Protein AF-A0A9W6EX95-F1 (afdb_monomer)

Mean predicted aligned error: 8.48 Å

Structure (mmCIF, N/CA/C/O backbone):
data_AF-A0A9W6EX95-F1
#
_entry.id   AF-A0A9W6EX95-F1
#
loop_
_atom_site.group_PDB
_atom_site.id
_atom_site.type_symbol
_atom_site.label_atom_id
_atom_site.label_alt_id
_atom_site.label_comp_id
_atom_site.label_asym_id
_atom_site.label_entity_id
_atom_site.label_seq_id
_atom_site.pdbx_PDB_ins_code
_atom_site.Cartn_x
_atom_site.Cartn_y
_atom_site.Cartn_z
_atom_site.occupancy
_atom_site.B_iso_or_equiv
_atom_site.auth_seq_id
_atom_site.auth_comp_id
_atom_site.auth_asym_id
_atom_site.auth_atom_id
_atom_site.pdbx_PDB_model_num
ATOM 1 N N . MET A 1 1 ? 50.445 -10.706 -30.042 1.00 39.44 1 MET A N 1
ATOM 2 C CA . MET A 1 1 ? 49.366 -11.622 -30.455 1.00 39.44 1 MET A CA 1
ATOM 3 C C . MET A 1 1 ? 48.201 -11.321 -29.527 1.00 39.44 1 MET A C 1
ATOM 5 O O . MET A 1 1 ? 48.220 -11.756 -28.386 1.00 39.44 1 MET A O 1
ATOM 9 N N . PHE A 1 2 ? 47.321 -10.410 -29.942 1.00 43.81 2 PHE A N 1
ATOM 10 C CA . PHE A 1 2 ? 46.141 -10.022 -29.169 1.00 43.81 2 PHE A CA 1
ATOM 11 C C . PHE A 1 2 ? 45.047 -11.033 -29.500 1.00 43.81 2 PHE A C 1
ATOM 13 O O . PHE A 1 2 ? 44.703 -11.187 -30.668 1.00 43.81 2 PHE A O 1
ATOM 20 N N . LEU A 1 3 ? 44.580 -11.777 -28.500 1.00 44.34 3 LEU A N 1
ATOM 21 C CA . LEU A 1 3 ? 43.369 -12.575 -28.635 1.00 44.34 3 LEU A CA 1
ATOM 22 C C . LEU A 1 3 ? 42.189 -11.614 -28.510 1.00 44.34 3 LEU A C 1
ATOM 24 O O . LEU A 1 3 ? 41.905 -11.119 -27.420 1.00 44.34 3 LEU A O 1
ATOM 28 N N . ASP A 1 4 ? 41.555 -11.343 -29.649 1.00 45.47 4 ASP A N 1
ATOM 29 C CA . ASP A 1 4 ? 40.190 -10.836 -29.724 1.00 45.47 4 ASP A CA 1
ATOM 30 C C . ASP A 1 4 ? 39.289 -11.758 -28.894 1.00 45.47 4 ASP A C 1
ATOM 32 O O . ASP A 1 4 ? 39.036 -12.909 -29.256 1.00 45.47 4 ASP A O 1
ATOM 36 N N . GLN A 1 5 ? 38.812 -11.263 -27.753 1.00 44.53 5 GLN A N 1
ATOM 37 C CA . GLN A 1 5 ? 37.665 -11.857 -27.080 1.00 44.53 5 GLN A CA 1
ATOM 38 C C . GLN A 1 5 ? 36.421 -11.458 -27.876 1.00 44.53 5 GLN A C 1
ATOM 40 O O . GLN A 1 5 ? 35.856 -10.381 -27.687 1.00 44.53 5 GLN A O 1
ATOM 45 N N . HIS A 1 6 ? 36.028 -12.320 -28.812 1.00 48.81 6 HIS A N 1
ATOM 46 C CA . HIS A 1 6 ? 34.752 -12.219 -29.510 1.00 48.81 6 HIS A CA 1
ATOM 47 C C . HIS A 1 6 ? 33.585 -12.257 -28.502 1.00 48.81 6 HIS A C 1
ATOM 49 O O . HIS A 1 6 ? 33.535 -13.159 -27.668 1.00 48.81 6 HIS A O 1
ATOM 55 N N . PRO A 1 7 ? 32.609 -11.335 -28.584 1.00 52.16 7 PRO A N 1
ATOM 56 C CA . PRO A 1 7 ? 31.461 -11.294 -27.678 1.00 52.16 7 PRO A CA 1
ATOM 57 C C . PRO A 1 7 ? 30.289 -12.201 -28.123 1.00 52.16 7 PRO A C 1
ATOM 59 O O . PRO A 1 7 ? 29.140 -11.839 -27.882 1.00 52.16 7 PRO A O 1
ATOM 62 N N . SER A 1 8 ? 30.523 -13.333 -28.808 1.00 56.38 8 SER A N 1
ATOM 63 C CA . SER A 1 8 ? 29.433 -14.067 -29.490 1.00 56.38 8 SER A CA 1
ATOM 64 C C . SER A 1 8 ? 28.839 -15.280 -28.777 1.00 56.38 8 SER A C 1
ATOM 66 O O . SER A 1 8 ? 27.789 -15.732 -29.218 1.00 56.38 8 SER A O 1
ATOM 68 N N . ASP A 1 9 ? 29.412 -15.787 -27.688 1.00 55.75 9 ASP A N 1
ATOM 69 C CA . ASP A 1 9 ? 28.921 -17.039 -27.088 1.00 55.75 9 ASP A CA 1
ATOM 70 C C . ASP A 1 9 ? 28.156 -16.768 -25.788 1.00 55.75 9 ASP A C 1
ATOM 72 O O . ASP A 1 9 ? 28.553 -17.192 -24.705 1.00 55.75 9 ASP A O 1
ATOM 76 N N . ARG A 1 10 ? 27.043 -16.028 -25.880 1.00 59.56 10 ARG A N 1
ATOM 77 C CA . ARG A 1 10 ? 25.993 -16.164 -24.860 1.00 59.56 10 ARG A CA 1
ATOM 78 C C . ARG A 1 10 ? 25.229 -17.434 -25.188 1.00 59.56 10 ARG A C 1
ATOM 80 O O . ARG A 1 10 ? 24.657 -17.544 -26.270 1.00 59.56 10 ARG A O 1
ATOM 87 N N . THR A 1 11 ? 25.262 -18.387 -24.270 1.00 73.56 11 THR A N 1
ATOM 88 C CA . THR A 1 11 ? 24.518 -19.639 -24.410 1.00 73.56 11 THR A CA 1
ATOM 89 C C . THR A 1 11 ? 23.009 -19.361 -24.399 1.00 73.56 11 THR A C 1
ATOM 91 O O . THR A 1 11 ? 22.568 -18.322 -23.903 1.00 73.56 11 THR A O 1
ATOM 94 N N . GLU A 1 12 ? 22.199 -20.260 -24.959 1.00 74.38 12 GLU A N 1
ATOM 95 C CA . GLU A 1 12 ? 20.729 -20.159 -24.906 1.00 74.38 12 GLU A CA 1
ATOM 96 C C . GLU A 1 12 ? 20.238 -19.998 -23.453 1.00 74.38 12 GLU A C 1
ATOM 98 O O . GLU A 1 12 ? 19.390 -19.153 -23.167 1.00 74.38 12 GLU A O 1
ATOM 103 N N . ASP A 1 13 ? 20.902 -20.681 -22.516 1.00 76.19 13 ASP A N 1
ATOM 104 C CA . ASP A 1 13 ? 20.677 -20.565 -21.073 1.00 76.19 13 ASP A CA 1
ATOM 105 C C . ASP A 1 13 ? 20.985 -19.159 -20.518 1.00 76.19 13 ASP A C 1
ATOM 107 O O . ASP A 1 13 ? 20.261 -18.655 -19.654 1.00 76.19 13 ASP A O 1
ATOM 111 N N . ASP A 1 14 ? 22.021 -18.476 -21.023 1.00 79.31 14 ASP A N 1
ATOM 112 C CA . ASP A 1 14 ? 22.322 -17.094 -20.627 1.00 79.31 14 ASP A CA 1
ATOM 113 C C . ASP A 1 14 ? 21.249 -16.114 -21.113 1.00 79.31 14 ASP A C 1
ATOM 115 O O . ASP A 1 14 ? 20.941 -15.146 -20.414 1.00 79.31 14 ASP A O 1
ATOM 119 N N . LEU A 1 15 ? 20.674 -16.346 -22.297 1.00 80.75 15 LEU A N 1
ATOM 120 C CA . LEU A 1 15 ? 19.595 -15.513 -22.833 1.00 80.75 15 LEU A CA 1
ATOM 121 C C . LEU A 1 15 ? 18.306 -15.693 -22.028 1.00 80.75 15 LEU A C 1
ATOM 123 O O . LEU A 1 15 ? 17.677 -14.695 -21.676 1.00 80.75 15 LEU A O 1
ATOM 127 N N . VAL A 1 16 ? 17.963 -16.933 -21.667 1.00 82.31 16 VAL A N 1
ATOM 128 C CA . VAL A 1 16 ? 16.810 -17.239 -20.805 1.00 82.31 16 VAL A CA 1
ATOM 129 C C . VAL A 1 16 ? 16.974 -16.605 -19.422 1.00 82.31 16 VAL A C 1
ATOM 131 O O . VAL A 1 16 ? 16.039 -15.986 -18.911 1.00 82.31 16 VAL A O 1
ATOM 134 N N . ARG A 1 17 ? 18.172 -16.686 -18.821 1.00 83.75 17 ARG A N 1
ATOM 135 C CA . ARG A 1 17 ? 18.445 -16.044 -17.524 1.00 83.75 17 ARG A CA 1
ATOM 136 C C . ARG A 1 17 ? 18.284 -14.526 -17.597 1.00 83.75 17 ARG A C 1
ATOM 138 O O . ARG A 1 17 ? 17.628 -13.945 -16.736 1.00 83.75 17 ARG A O 1
ATOM 145 N N . VAL A 1 18 ? 18.866 -13.888 -18.615 1.00 84.06 18 VAL A N 1
ATOM 146 C CA . VAL A 1 18 ? 18.789 -12.428 -18.790 1.00 84.06 18 VAL A CA 1
ATOM 147 C C . VAL A 1 18 ? 17.350 -11.975 -19.025 1.00 84.06 18 VAL A C 1
ATOM 149 O O . VAL A 1 18 ? 16.945 -10.955 -18.471 1.00 84.06 18 VAL A O 1
ATOM 152 N N . ASP A 1 19 ? 16.563 -12.720 -19.803 1.00 84.62 19 ASP A N 1
ATOM 153 C CA . ASP A 1 19 ? 15.151 -12.392 -19.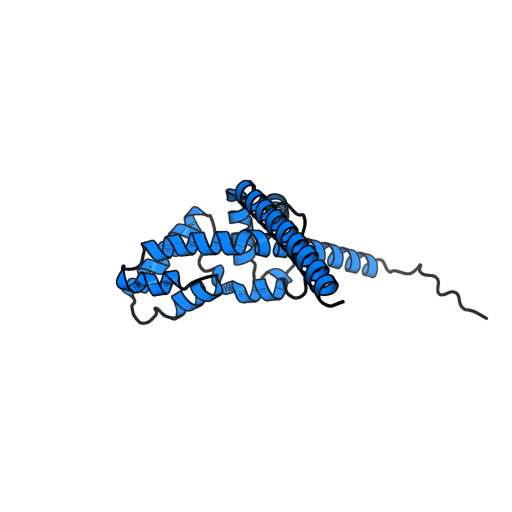998 1.00 84.62 19 ASP A CA 1
ATOM 154 C C . ASP A 1 19 ? 14.371 -12.493 -18.678 1.00 84.62 19 ASP A C 1
ATOM 156 O O . ASP A 1 19 ? 13.706 -11.530 -18.297 1.00 84.62 19 ASP A O 1
ATOM 160 N N . ARG A 1 20 ? 14.553 -13.570 -17.895 1.00 84.75 20 ARG A N 1
ATOM 161 C CA . ARG A 1 20 ? 13.933 -13.701 -16.560 1.00 84.75 20 ARG A CA 1
ATOM 162 C C . ARG A 1 20 ? 14.307 -12.541 -15.634 1.00 84.75 20 ARG A C 1
ATOM 164 O O . ARG A 1 20 ? 13.431 -11.972 -14.985 1.00 84.75 20 ARG A O 1
ATOM 171 N N . GLU A 1 21 ? 15.585 -12.165 -15.577 1.00 85.50 21 GLU A N 1
ATOM 172 C CA . GLU A 1 21 ? 16.055 -11.029 -14.771 1.00 85.50 21 GLU A CA 1
ATOM 173 C C . GLU A 1 21 ? 15.410 -9.705 -15.205 1.00 85.50 21 GLU A C 1
ATOM 175 O O . GLU A 1 21 ? 15.037 -8.885 -14.361 1.00 85.50 21 GLU A O 1
ATOM 180 N N . LEU A 1 22 ? 15.244 -9.488 -16.514 1.00 85.25 22 LEU A N 1
ATOM 181 C CA . LEU A 1 22 ? 14.568 -8.306 -17.046 1.00 85.25 22 LEU A CA 1
ATOM 182 C C . LEU A 1 22 ? 13.081 -8.287 -16.686 1.00 85.25 22 LEU A C 1
ATOM 184 O O . LEU A 1 22 ? 12.576 -7.230 -16.300 1.00 85.25 22 LEU A O 1
ATOM 188 N N . GLN A 1 23 ? 12.389 -9.424 -16.784 1.00 86.25 23 GLN A N 1
ATOM 189 C CA . GLN A 1 23 ? 10.980 -9.525 -16.398 1.00 86.25 23 GLN A CA 1
ATOM 190 C C . GLN A 1 23 ? 10.799 -9.288 -14.893 1.00 86.25 23 GLN A C 1
ATOM 192 O O . GLN A 1 23 ? 9.976 -8.459 -14.506 1.00 86.25 23 GLN A O 1
ATOM 197 N N . LEU A 1 24 ? 11.639 -9.899 -14.049 1.00 86.75 24 LEU A N 1
ATOM 198 C CA . LEU A 1 24 ? 11.621 -9.680 -12.597 1.00 86.75 24 LEU A CA 1
ATOM 199 C C . LEU A 1 24 ? 11.878 -8.211 -12.255 1.00 86.75 24 LEU A C 1
ATOM 201 O O . LEU A 1 24 ? 11.217 -7.626 -11.395 1.00 86.75 24 LEU A O 1
ATOM 205 N N . ARG A 1 25 ? 12.831 -7.574 -12.944 1.00 87.12 25 ARG A N 1
ATOM 206 C CA . ARG A 1 25 ? 13.121 -6.158 -12.726 1.00 87.12 25 ARG A CA 1
ATOM 207 C C . ARG A 1 25 ? 11.916 -5.278 -13.044 1.00 87.12 25 ARG A C 1
ATOM 209 O O . ARG A 1 25 ? 11.639 -4.391 -12.240 1.00 87.12 25 ARG A O 1
ATOM 216 N N . LYS A 1 26 ? 11.225 -5.534 -14.159 1.00 87.00 26 LYS A N 1
ATOM 217 C CA . LYS A 1 26 ? 10.000 -4.819 -14.546 1.00 87.00 26 LYS A CA 1
ATOM 218 C C . LYS A 1 26 ? 8.876 -5.038 -13.538 1.00 87.00 26 LYS A C 1
ATOM 220 O O . LYS A 1 26 ? 8.260 -4.067 -13.113 1.00 87.00 26 LYS A O 1
ATOM 225 N N . ALA A 1 27 ? 8.646 -6.279 -13.111 1.00 88.94 27 ALA A N 1
ATOM 226 C CA . ALA A 1 27 ? 7.633 -6.595 -12.106 1.00 88.94 27 ALA A CA 1
ATOM 227 C C . ALA A 1 27 ? 7.895 -5.834 -10.795 1.00 88.94 27 ALA A C 1
ATOM 229 O O . ALA A 1 27 ? 7.012 -5.164 -10.266 1.00 88.94 27 ALA A O 1
ATOM 230 N N . LEU A 1 28 ? 9.146 -5.825 -10.330 1.00 89.69 28 LEU A N 1
ATOM 231 C CA . LEU A 1 28 ? 9.551 -5.066 -9.147 1.00 89.69 28 LEU A CA 1
ATOM 232 C C . LEU A 1 28 ? 9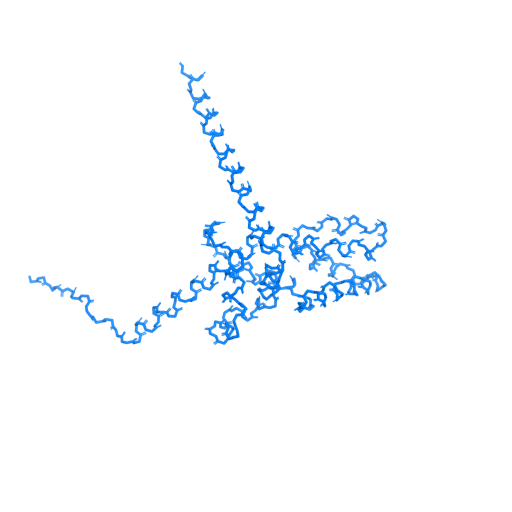.413 -3.544 -9.322 1.00 89.69 28 LEU A C 1
ATOM 234 O O . LEU A 1 28 ? 9.122 -2.845 -8.354 1.00 89.69 28 LEU A O 1
ATOM 238 N N . ASP A 1 29 ? 9.595 -3.014 -10.533 1.00 89.31 29 ASP A N 1
ATOM 239 C CA . ASP A 1 29 ? 9.314 -1.602 -10.813 1.00 89.31 29 ASP A CA 1
ATOM 240 C C . ASP A 1 29 ? 7.805 -1.311 -10.689 1.00 89.31 29 ASP A C 1
ATOM 242 O O . ASP A 1 29 ? 7.413 -0.304 -10.098 1.00 89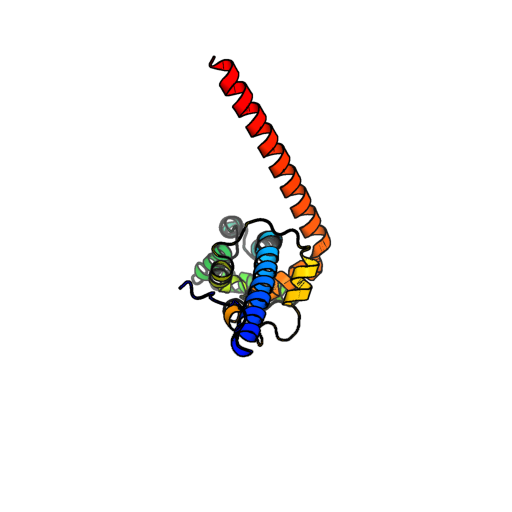.31 29 ASP A O 1
ATOM 246 N N . HIS A 1 30 ? 6.936 -2.214 -11.150 1.00 90.88 30 HIS A N 1
ATOM 247 C CA . HIS A 1 30 ? 5.495 -2.073 -10.932 1.00 90.88 30 HIS A CA 1
ATOM 248 C C . HIS A 1 30 ? 5.124 -2.127 -9.446 1.00 90.88 30 HIS A C 1
ATOM 250 O O . HIS A 1 30 ? 4.347 -1.277 -9.006 1.00 90.88 30 HIS A O 1
ATOM 256 N N . VAL A 1 31 ? 5.727 -3.038 -8.669 1.00 91.81 31 VAL A N 1
ATOM 257 C CA . VAL A 1 31 ? 5.521 -3.129 -7.210 1.00 91.81 31 VAL A CA 1
ATOM 258 C C . VAL A 1 31 ? 5.950 -1.829 -6.539 1.00 91.81 31 VAL A C 1
ATOM 260 O O . VAL A 1 31 ? 5.213 -1.276 -5.725 1.00 91.81 31 VAL A O 1
ATOM 263 N N . HIS A 1 32 ? 7.112 -1.294 -6.920 1.00 90.44 32 HIS A N 1
ATOM 264 C CA . HIS A 1 32 ? 7.611 -0.037 -6.375 1.00 90.44 32 HIS A CA 1
ATOM 265 C C . HIS A 1 32 ? 6.672 1.136 -6.677 1.00 90.44 32 HIS A C 1
ATOM 267 O O . HIS A 1 32 ? 6.386 1.923 -5.778 1.00 90.44 32 HIS A O 1
ATOM 273 N N . ASN A 1 33 ? 6.156 1.228 -7.908 1.00 90.75 33 ASN A N 1
ATOM 274 C CA . ASN A 1 33 ? 5.201 2.267 -8.295 1.00 90.75 33 ASN A CA 1
ATOM 275 C C . ASN A 1 33 ? 3.894 2.182 -7.490 1.00 90.75 33 ASN A C 1
ATOM 277 O O . ASN A 1 33 ? 3.388 3.204 -7.027 1.00 90.75 33 ASN A O 1
ATOM 281 N N . LEU A 1 34 ? 3.362 0.969 -7.288 1.00 92.25 34 LEU A N 1
ATOM 282 C CA . LEU A 1 34 ? 2.183 0.775 -6.443 1.00 92.25 34 LEU A CA 1
ATOM 283 C C . LEU A 1 34 ? 2.480 1.152 -4.992 1.00 92.25 34 LEU A C 1
ATOM 285 O O . LEU A 1 34 ? 1.737 1.924 -4.399 1.00 92.25 34 LEU A O 1
ATOM 289 N N . ARG A 1 35 ? 3.596 0.693 -4.422 1.00 92.12 35 ARG A N 1
ATOM 290 C CA . ARG A 1 35 ? 3.989 1.080 -3.064 1.00 92.12 35 ARG A CA 1
ATOM 291 C C . ARG A 1 35 ? 4.066 2.601 -2.920 1.00 92.12 35 ARG A C 1
ATOM 293 O O . ARG A 1 35 ? 3.487 3.132 -1.983 1.00 92.12 35 ARG A O 1
ATOM 300 N N . SER A 1 36 ? 4.749 3.297 -3.831 1.00 89.19 36 SER A N 1
ATOM 301 C CA . SER A 1 36 ? 4.977 4.742 -3.702 1.00 89.19 36 SER A CA 1
ATOM 302 C C . SER A 1 36 ? 3.710 5.578 -3.848 1.00 89.19 36 SER A C 1
ATOM 304 O O . SER A 1 36 ? 3.609 6.617 -3.214 1.00 89.19 36 SER A O 1
ATOM 306 N N . LYS A 1 37 ? 2.771 5.160 -4.704 1.00 90.44 37 LYS A N 1
ATOM 307 C CA . LYS A 1 37 ? 1.577 5.959 -5.022 1.00 90.44 37 LYS A CA 1
ATOM 308 C C . LYS A 1 37 ? 0.322 5.526 -4.269 1.00 90.44 37 LYS A C 1
ATOM 310 O O . LYS A 1 37 ? -0.645 6.274 -4.222 1.00 90.44 37 LYS A O 1
ATOM 315 N N . VAL A 1 38 ? 0.296 4.303 -3.742 1.00 94.06 38 VAL A N 1
ATOM 316 C CA . VAL A 1 38 ? -0.941 3.658 -3.277 1.00 94.06 38 VAL A CA 1
ATOM 317 C C . VAL A 1 38 ? -0.889 3.319 -1.790 1.00 94.06 38 VAL A C 1
ATOM 319 O O . VAL A 1 38 ? -1.930 3.358 -1.139 1.00 94.06 38 VAL A O 1
ATOM 322 N N . ALA A 1 39 ? 0.289 3.003 -1.235 1.00 93.31 39 ALA A N 1
ATOM 323 C CA . ALA A 1 39 ? 0.399 2.479 0.129 1.00 93.31 39 ALA A CA 1
ATOM 324 C C . ALA A 1 39 ? -0.180 3.427 1.185 1.00 93.31 39 ALA A C 1
ATOM 326 O O . ALA A 1 39 ? -0.973 2.982 2.014 1.00 93.31 39 ALA A O 1
ATOM 327 N N . ASP A 1 40 ? 0.160 4.714 1.118 1.00 92.31 40 ASP A N 1
ATOM 328 C CA . A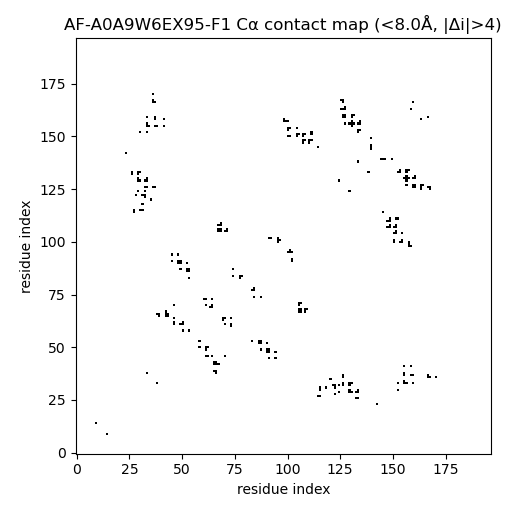SP A 1 40 ? -0.305 5.708 2.090 1.00 92.31 40 ASP A CA 1
ATOM 329 C C . ASP A 1 40 ? -1.821 5.900 1.980 1.00 92.31 40 ASP A C 1
ATOM 331 O O . ASP A 1 40 ? -2.541 5.732 2.959 1.00 92.31 40 ASP A O 1
ATOM 335 N N . ALA A 1 41 ? -2.343 6.088 0.764 1.00 93.75 41 ALA A N 1
ATOM 336 C CA . ALA A 1 41 ? -3.779 6.246 0.536 1.00 93.75 41 ALA A CA 1
ATOM 337 C C . ALA A 1 41 ? -4.610 5.012 0.945 1.00 93.75 41 ALA A C 1
ATOM 339 O O . ALA A 1 41 ? -5.760 5.154 1.367 1.00 93.75 41 ALA A O 1
ATOM 340 N N . LEU A 1 42 ? -4.062 3.802 0.793 1.00 96.12 42 LEU A N 1
ATOM 341 C CA . LEU A 1 42 ? -4.692 2.564 1.258 1.00 96.12 42 LEU A CA 1
ATOM 342 C C . LEU A 1 42 ? -4.626 2.453 2.789 1.00 96.12 42 LEU A C 1
ATOM 344 O O . LEU A 1 42 ? -5.615 2.085 3.426 1.00 96.12 42 LEU A O 1
ATOM 348 N N . SER A 1 43 ? -3.481 2.788 3.386 1.00 95.00 43 SER A N 1
ATOM 349 C CA . SER A 1 43 ? -3.306 2.810 4.839 1.00 95.00 43 SER A CA 1
ATOM 350 C C . SER A 1 43 ? -4.257 3.807 5.503 1.00 95.00 43 SER A C 1
ATOM 352 O O . SER A 1 43 ? -4.909 3.451 6.482 1.00 95.00 43 SER A O 1
ATOM 354 N N . ASP A 1 44 ? -4.401 5.008 4.945 1.00 93.69 44 ASP A N 1
ATOM 355 C CA . ASP A 1 44 ? -5.299 6.057 5.438 1.00 93.69 44 ASP A CA 1
ATOM 356 C C . ASP A 1 44 ? -6.774 5.646 5.343 1.00 93.69 44 ASP A C 1
ATOM 358 O O . ASP A 1 44 ? -7.569 5.902 6.251 1.00 93.69 44 ASP A O 1
ATOM 362 N N . ALA A 1 45 ? -7.159 4.958 4.265 1.00 94.69 45 ALA A N 1
ATOM 363 C CA . ALA A 1 45 ? -8.518 4.449 4.114 1.00 94.69 45 ALA A CA 1
ATOM 364 C C . ALA A 1 45 ? -8.844 3.367 5.157 1.00 94.69 45 ALA A C 1
ATOM 366 O O . ALA A 1 45 ? -9.894 3.428 5.803 1.00 94.69 45 ALA A O 1
ATOM 367 N N . LEU A 1 46 ? -7.929 2.413 5.369 1.00 94.81 46 LEU A N 1
ATOM 368 C CA . LEU A 1 46 ? -8.071 1.400 6.415 1.00 94.81 46 LEU A CA 1
ATOM 369 C C . LEU A 1 46 ? -8.097 2.049 7.805 1.00 94.81 46 LEU A C 1
ATOM 371 O O . LEU A 1 46 ? -8.958 1.732 8.623 1.00 94.81 46 LEU A O 1
ATOM 375 N N . HIS A 1 47 ? -7.196 2.996 8.061 1.00 92.81 47 HIS A N 1
ATOM 376 C CA . HIS A 1 47 ? -7.149 3.777 9.295 1.00 92.81 47 HIS A CA 1
ATOM 377 C C . HIS A 1 47 ? -8.485 4.457 9.602 1.00 92.81 47 HIS A C 1
ATOM 379 O O . HIS A 1 47 ? -9.007 4.300 10.707 1.00 92.81 47 HIS A O 1
ATOM 385 N N . SER A 1 48 ? -9.074 5.138 8.616 1.00 92.06 48 SER A N 1
ATOM 386 C CA . SER A 1 48 ? -10.359 5.823 8.770 1.00 92.06 48 SER A CA 1
ATOM 387 C C . SER A 1 48 ? -11.477 4.867 9.190 1.00 92.06 48 SER A C 1
ATOM 389 O O . SER A 1 48 ? -12.314 5.215 10.025 1.00 92.06 48 SER A O 1
ATOM 391 N N . GLU A 1 49 ? -11.489 3.643 8.657 1.00 93.88 49 GLU A N 1
ATOM 392 C CA . GLU A 1 49 ? -12.446 2.617 9.075 1.00 93.88 49 GLU A CA 1
ATOM 393 C C . GLU A 1 49 ? -12.177 2.105 10.496 1.00 93.88 49 GLU A C 1
ATOM 395 O O . GLU A 1 49 ? -13.112 1.972 11.289 1.00 93.88 49 GLU A O 1
ATOM 400 N N . LEU A 1 50 ? -10.913 1.884 10.866 1.00 92.81 50 LEU A N 1
ATOM 401 C CA . LEU A 1 50 ? -10.546 1.461 12.222 1.00 92.81 50 LEU A CA 1
ATOM 402 C C . LEU A 1 50 ? -10.902 2.527 13.270 1.00 92.81 50 LEU A C 1
ATOM 404 O O . LEU A 1 50 ? -11.423 2.196 14.338 1.00 92.81 50 LEU A O 1
ATOM 408 N N . ALA A 1 51 ? -10.697 3.807 12.956 1.00 91.19 51 ALA A N 1
ATOM 409 C CA . ALA A 1 51 ? -10.996 4.928 13.846 1.00 91.19 51 ALA A CA 1
ATOM 410 C C . ALA A 1 51 ? -12.500 5.053 14.159 1.00 91.19 51 ALA A C 1
ATOM 412 O O . ALA A 1 51 ? -12.878 5.509 15.239 1.00 91.19 51 ALA A O 1
ATOM 413 N N . LYS A 1 52 ? -13.374 4.608 13.243 1.00 91.25 52 LYS A N 1
ATOM 414 C CA . LYS A 1 52 ? -14.835 4.557 13.453 1.00 91.25 52 LYS A CA 1
ATOM 415 C C . LYS A 1 52 ? -15.262 3.423 14.388 1.00 91.25 52 LYS A C 1
ATOM 417 O O . LYS A 1 52 ? -16.341 3.497 14.971 1.00 91.25 52 LYS A O 1
ATOM 422 N N . ALA A 1 53 ? -14.453 2.370 14.508 1.00 89.75 53 ALA A N 1
ATOM 423 C CA . ALA A 1 53 ? -14.768 1.186 15.307 1.00 89.75 53 ALA A CA 1
ATOM 424 C C . ALA A 1 53 ? -14.364 1.310 16.784 1.00 89.75 53 ALA A C 1
ATOM 426 O O . ALA A 1 53 ? -14.890 0.577 17.631 1.00 89.75 53 ALA A O 1
ATOM 427 N N . VAL A 1 54 ? -13.447 2.224 17.106 1.00 88.00 54 VAL A N 1
ATOM 428 C CA . VAL A 1 54 ? -12.959 2.418 18.474 1.00 88.00 54 VAL A CA 1
ATOM 429 C C . VAL A 1 54 ? -13.741 3.503 19.227 1.00 88.00 54 VAL A C 1
ATOM 431 O O . VAL A 1 54 ? -14.230 4.457 18.619 1.00 88.00 54 VAL A O 1
ATOM 434 N N . PRO A 1 55 ? -13.869 3.383 20.562 1.00 86.06 55 PRO A N 1
ATOM 435 C CA . PRO A 1 55 ? -14.355 4.466 21.416 1.00 86.06 55 PRO A CA 1
ATOM 436 C C . PRO A 1 55 ? -13.521 5.747 21.269 1.00 86.06 55 PRO A C 1
ATOM 438 O O . PRO A 1 55 ? -12.330 5.681 20.958 1.00 86.06 55 PRO A O 1
ATOM 441 N N . GLU A 1 56 ? -14.128 6.905 21.546 1.00 86.69 56 GLU A N 1
ATOM 442 C CA . GLU A 1 56 ? -13.482 8.225 21.437 1.00 86.69 56 GLU A CA 1
ATOM 443 C C . GLU A 1 56 ? -12.173 8.295 22.236 1.00 86.69 56 GLU A C 1
ATOM 445 O O . GLU A 1 56 ? -11.178 8.849 21.778 1.00 86.69 56 GLU A O 1
ATOM 450 N N . GLU A 1 57 ? -12.143 7.653 23.403 1.00 85.62 57 GLU A N 1
ATOM 451 C CA . GLU A 1 57 ? -11.001 7.628 24.317 1.00 85.62 57 GLU A CA 1
ATOM 452 C C . GLU A 1 57 ? -9.786 6.887 23.740 1.00 85.62 57 GLU A C 1
ATOM 454 O O . GLU A 1 57 ? -8.661 7.091 24.195 1.00 85.62 57 GLU A O 1
ATOM 459 N N . LEU A 1 58 ? -10.005 6.024 22.743 1.00 83.88 58 LEU A N 1
ATOM 460 C CA . LEU A 1 58 ? -8.972 5.222 22.089 1.00 83.88 58 LEU A CA 1
ATOM 461 C C . LEU A 1 58 ? -8.661 5.698 20.667 1.00 83.88 58 LEU A C 1
ATOM 463 O O . LEU A 1 58 ? -7.714 5.188 20.065 1.00 83.88 58 LEU A O 1
ATOM 467 N N . LYS A 1 59 ? -9.386 6.696 20.141 1.00 84.88 59 LYS A N 1
ATOM 468 C CA . LYS A 1 59 ? -9.126 7.251 18.804 1.00 84.88 59 LYS A CA 1
ATOM 469 C C . LYS A 1 59 ? -7.704 7.757 18.652 1.00 84.88 59 LYS A C 1
ATOM 471 O O . LYS A 1 59 ? -7.068 7.419 17.668 1.00 84.88 59 LYS A O 1
ATOM 476 N N . GLY A 1 60 ? -7.151 8.413 19.675 1.00 82.62 60 GLY A N 1
ATOM 477 C CA . GLY A 1 60 ? -5.769 8.902 19.643 1.00 82.62 60 GLY A CA 1
ATOM 478 C C . GLY A 1 60 ? -4.710 7.813 19.406 1.00 82.62 60 GLY A C 1
ATOM 479 O O . GLY A 1 60 ? -3.642 8.106 18.876 1.00 82.62 60 GLY A O 1
ATOM 480 N N . LEU A 1 61 ? -4.991 6.551 19.762 1.00 81.75 61 LEU A N 1
ATOM 481 C CA . LEU A 1 61 ? -4.101 5.422 19.455 1.00 81.75 61 LEU A CA 1
ATOM 482 C C . LEU A 1 61 ? -4.181 5.019 17.983 1.00 81.75 61 LEU A C 1
ATOM 484 O O . LEU A 1 61 ? -3.175 4.625 17.398 1.00 81.75 61 LEU A O 1
ATOM 488 N N . VAL A 1 62 ? -5.373 5.120 17.398 1.00 84.25 62 VAL A N 1
ATOM 489 C CA . VAL A 1 62 ? -5.589 4.866 15.976 1.00 84.25 62 VAL A CA 1
ATOM 490 C C . VAL A 1 62 ? -5.022 6.029 15.167 1.00 84.25 62 VAL A C 1
ATOM 492 O O . VAL A 1 62 ? -4.212 5.789 14.287 1.00 84.25 62 VAL A O 1
ATOM 49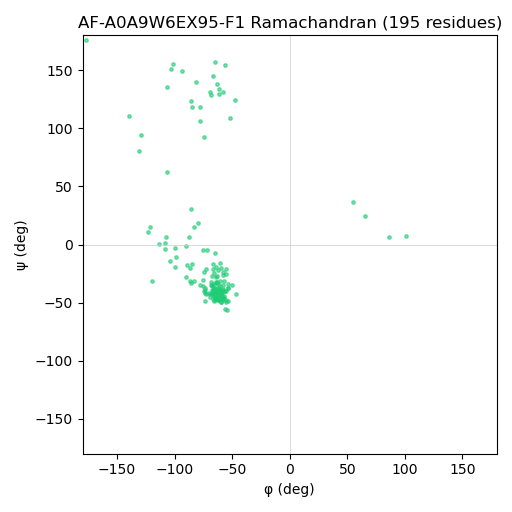5 N N . ASP A 1 63 ? -5.331 7.281 15.516 1.00 83.12 63 ASP A N 1
ATOM 496 C CA . ASP A 1 63 ? -4.845 8.525 14.887 1.00 83.12 63 ASP A CA 1
ATOM 497 C C . ASP A 1 63 ? -3.314 8.638 14.836 1.00 83.12 63 ASP A C 1
ATOM 499 O O . ASP A 1 63 ? -2.769 9.308 13.965 1.00 83.12 63 ASP A O 1
ATOM 503 N N . GLY A 1 64 ? -2.605 7.963 15.743 1.00 81.75 64 GLY A N 1
ATOM 504 C CA . GLY A 1 64 ? -1.145 7.871 15.715 1.00 81.75 64 GLY A CA 1
ATOM 505 C C . GLY A 1 64 ? -0.577 6.925 14.650 1.00 81.75 64 GLY A C 1
ATOM 506 O O . GLY A 1 64 ? 0.644 6.830 14.533 1.00 81.75 64 GLY A O 1
ATOM 507 N N . CYS A 1 65 ? -1.416 6.198 13.907 1.00 86.50 65 CYS A N 1
ATOM 508 C CA . CYS A 1 65 ? -0.972 5.281 12.864 1.00 86.50 65 CYS A CA 1
ATOM 509 C C . CYS A 1 65 ? -0.780 6.013 11.533 1.00 86.50 65 CYS A C 1
ATOM 511 O O . CYS A 1 65 ? -1.718 6.591 11.000 1.00 86.50 65 CYS A O 1
ATOM 513 N N . SER A 1 66 ? 0.427 5.923 10.978 1.00 85.38 66 SER A N 1
ATOM 514 C CA . SER A 1 66 ? 0.843 6.589 9.736 1.00 85.38 66 SER A CA 1
ATOM 515 C C . SER A 1 66 ? 1.133 5.622 8.583 1.00 85.38 66 SER A C 1
ATOM 517 O O . SER A 1 66 ? 1.531 6.039 7.503 1.00 85.38 66 SER A O 1
ATOM 519 N N . GLY A 1 67 ? 0.981 4.315 8.809 1.00 91.62 67 GLY A N 1
ATOM 520 C CA . GLY A 1 67 ? 1.283 3.291 7.813 1.00 91.62 67 GLY A CA 1
ATOM 521 C C . GLY A 1 67 ? 0.966 1.874 8.290 1.00 91.62 67 GLY A C 1
ATOM 522 O O . GLY A 1 67 ? 0.674 1.631 9.466 1.00 91.62 67 GLY A O 1
ATOM 523 N N . PHE A 1 68 ? 1.131 0.890 7.402 1.00 94.00 68 PHE A N 1
ATOM 524 C CA . PHE A 1 68 ? 0.849 -0.526 7.694 1.00 94.00 68 PHE A CA 1
ATOM 525 C C . PHE A 1 68 ? 1.625 -1.095 8.895 1.00 94.00 68 PHE A C 1
ATOM 527 O O . PHE A 1 68 ? 1.116 -1.949 9.627 1.00 94.00 68 PHE A O 1
ATOM 534 N N . LYS A 1 69 ? 2.842 -0.599 9.155 1.00 91.94 69 LYS A N 1
ATOM 535 C CA . LYS A 1 69 ? 3.629 -0.983 10.342 1.00 91.94 69 LYS A CA 1
ATOM 536 C C . LYS A 1 69 ? 2.998 -0.511 11.648 1.00 91.94 69 LYS A C 1
ATOM 538 O O . LYS A 1 69 ? 3.147 -1.184 12.669 1.00 91.94 69 LYS A O 1
ATOM 543 N N . ASP A 1 70 ? 2.345 0.648 11.645 1.00 91.62 70 ASP A N 1
ATOM 544 C CA . ASP A 1 70 ? 1.624 1.145 12.816 1.00 91.62 70 ASP A CA 1
ATOM 545 C C . ASP A 1 70 ? 0.329 0.360 13.015 1.00 91.62 70 ASP A C 1
ATOM 547 O O . ASP A 1 70 ? 0.061 -0.079 14.127 1.00 91.62 70 ASP A O 1
ATOM 551 N N . ILE A 1 71 ? -0.398 0.058 11.933 1.00 92.06 71 ILE A N 1
ATOM 552 C CA . ILE A 1 71 ? -1.598 -0.794 11.976 1.00 92.06 71 ILE A CA 1
ATOM 553 C C . ILE A 1 71 ? -1.254 -2.182 12.536 1.00 92.06 71 ILE A C 1
ATOM 555 O O . ILE A 1 71 ? -1.921 -2.680 13.440 1.00 92.06 71 ILE A O 1
ATOM 559 N N . THR A 1 72 ? -0.152 -2.790 12.094 1.00 91.31 72 THR A N 1
ATOM 560 C CA . THR A 1 72 ? 0.328 -4.067 12.654 1.00 91.31 72 THR A CA 1
ATOM 561 C C . THR A 1 72 ? 0.575 -3.965 14.165 1.00 91.31 72 THR A C 1
ATOM 563 O O . THR A 1 72 ? 0.153 -4.832 14.935 1.00 91.31 72 THR A O 1
ATOM 566 N N . ARG A 1 73 ? 1.219 -2.879 14.613 1.00 89.56 73 ARG A N 1
ATOM 567 C CA . ARG A 1 73 ? 1.459 -2.613 16.040 1.00 89.56 73 ARG A CA 1
ATOM 568 C C . ARG A 1 73 ? 0.167 -2.362 16.812 1.00 89.56 73 ARG A C 1
ATOM 570 O O . ARG A 1 73 ? 0.065 -2.817 17.950 1.00 89.56 73 ARG A O 1
ATOM 577 N N . LEU A 1 74 ? -0.817 -1.700 16.210 1.00 88.94 74 LEU A N 1
ATOM 578 C CA . LEU A 1 74 ? -2.139 -1.465 16.784 1.00 88.94 74 LEU A CA 1
ATOM 579 C C . LEU A 1 74 ? -2.793 -2.801 17.158 1.00 88.94 74 LEU A C 1
ATOM 581 O O . LEU A 1 74 ? -3.083 -3.044 18.331 1.00 88.94 74 LEU A O 1
ATOM 585 N N . PHE A 1 75 ? -2.908 -3.720 16.194 1.00 87.50 75 PHE A N 1
ATOM 586 C CA . PHE A 1 75 ? -3.466 -5.056 16.422 1.00 87.50 75 PHE A CA 1
ATOM 587 C C . PHE A 1 75 ? -2.664 -5.861 17.459 1.00 87.50 75 PHE A C 1
ATOM 589 O O . PHE A 1 75 ? -3.255 -6.583 18.266 1.00 87.50 75 PHE A O 1
ATOM 596 N N . ALA A 1 76 ? -1.338 -5.704 17.500 1.00 85.25 76 ALA A N 1
ATOM 597 C CA . ALA A 1 76 ? -0.483 -6.331 18.511 1.00 85.25 76 ALA A CA 1
ATOM 598 C C . ALA A 1 76 ? -0.607 -5.709 19.920 1.00 85.25 76 ALA A C 1
ATOM 600 O O . ALA A 1 76 ? -0.267 -6.368 20.903 1.00 85.25 76 ALA A O 1
ATOM 601 N N . THR A 1 77 ? -1.097 -4.470 20.045 1.00 81.38 77 THR A N 1
ATOM 602 C CA . THR A 1 77 ? -1.207 -3.736 21.325 1.00 81.38 77 THR A CA 1
ATOM 603 C C . THR A 1 77 ? -2.543 -3.972 22.036 1.00 81.38 77 THR A C 1
ATOM 605 O O . THR A 1 77 ? -2.592 -3.980 23.270 1.00 81.38 77 THR A O 1
ATOM 608 N N . PHE A 1 78 ? -3.611 -4.268 21.288 1.00 74.31 78 PHE A N 1
ATOM 609 C CA . PHE A 1 78 ? -4.942 -4.574 21.829 1.00 74.31 78 PHE A CA 1
ATOM 610 C C . PHE A 1 78 ? -5.252 -6.015 22.317 1.00 74.31 78 PHE A C 1
ATOM 612 O O . PHE A 1 78 ? -6.419 -6.274 22.602 1.00 74.31 78 PHE A O 1
ATOM 619 N N . PRO A 1 79 ? -4.312 -6.960 22.559 1.00 61.72 79 PRO A N 1
ATOM 620 C CA . PRO A 1 79 ? -4.655 -8.248 23.181 1.00 61.72 79 PRO A CA 1
ATOM 621 C C . PRO A 1 79 ? -5.269 -8.132 24.585 1.00 61.72 79 PRO A C 1
ATOM 623 O O . PRO A 1 79 ? -5.814 -9.102 25.099 1.00 61.72 79 PRO A O 1
ATOM 626 N N . LYS A 1 80 ? -5.132 -6.969 25.238 1.00 65.12 80 LYS A N 1
ATOM 627 C CA . LYS A 1 80 ? -5.576 -6.735 26.620 1.00 65.12 80 LYS A CA 1
ATOM 628 C C . LYS A 1 80 ? -7.054 -6.349 26.742 1.00 65.12 80 LYS A C 1
ATOM 630 O O . LYS A 1 80 ? -7.591 -6.458 27.839 1.00 65.12 80 LYS A O 1
ATOM 635 N N . ASP A 1 81 ? -7.696 -5.931 25.652 1.00 81.56 81 ASP A N 1
ATOM 636 C CA . ASP A 1 81 ? -9.125 -5.609 25.608 1.00 81.56 81 ASP A CA 1
ATOM 637 C C . ASP A 1 81 ? -9.773 -6.343 24.429 1.00 81.56 81 ASP A C 1
ATOM 639 O O . ASP A 1 81 ? -9.746 -5.888 23.283 1.00 81.56 81 ASP A O 1
ATOM 643 N N . ALA A 1 82 ? -10.330 -7.521 24.723 1.00 84.50 82 ALA A N 1
ATOM 644 C CA . ALA A 1 82 ? -10.918 -8.402 23.721 1.00 84.50 82 ALA A CA 1
ATOM 645 C C . ALA A 1 82 ? -12.084 -7.745 22.961 1.00 84.50 82 ALA A C 1
ATOM 647 O O . ALA A 1 82 ? -12.254 -8.012 21.775 1.00 84.50 82 ALA A O 1
ATOM 648 N N . ALA A 1 83 ? -12.846 -6.854 23.607 1.00 87.56 83 ALA A N 1
ATOM 649 C CA . ALA A 1 83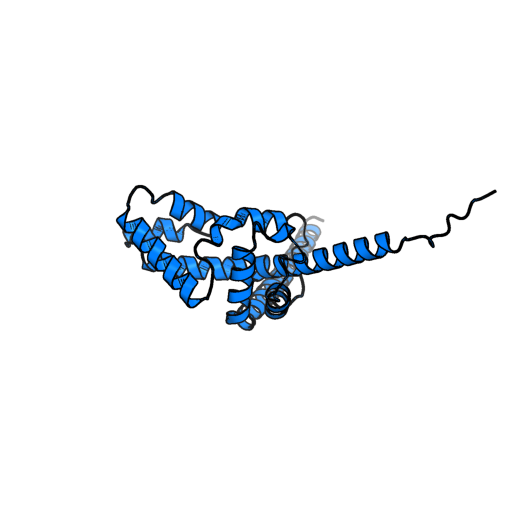 ? -13.986 -6.194 22.977 1.00 87.56 83 ALA A CA 1
ATOM 650 C C . ALA A 1 83 ? -13.536 -5.131 21.965 1.00 87.56 83 ALA A C 1
ATOM 652 O O . ALA A 1 83 ? -14.122 -5.002 20.891 1.00 87.56 83 ALA A O 1
ATOM 653 N N . VAL A 1 84 ? -12.480 -4.376 22.285 1.00 87.00 84 VAL A N 1
ATOM 654 C CA . VAL A 1 84 ? -11.882 -3.420 21.338 1.00 87.00 84 VAL A CA 1
ATOM 655 C C . VAL A 1 84 ? -11.222 -4.160 20.179 1.00 87.00 84 VAL A C 1
ATOM 657 O O . VAL A 1 84 ? -11.398 -3.768 19.025 1.00 87.00 84 VAL A O 1
ATOM 660 N N . ARG A 1 85 ? -10.510 -5.255 20.468 1.00 89.44 85 ARG A N 1
ATOM 661 C CA . ARG A 1 85 ? -9.884 -6.092 19.443 1.00 89.44 85 ARG A CA 1
ATOM 662 C C . ARG A 1 85 ? -10.909 -6.639 18.447 1.00 89.44 85 ARG A C 1
ATOM 664 O O . ARG A 1 85 ? -10.708 -6.486 17.249 1.00 89.44 85 ARG A O 1
ATOM 671 N N . GLU A 1 86 ? -12.018 -7.187 18.935 1.00 91.12 86 GLU A N 1
ATOM 672 C CA . GLU A 1 86 ? -13.092 -7.714 18.087 1.00 91.12 86 GLU A CA 1
ATOM 673 C C . GLU A 1 86 ? -13.691 -6.632 17.173 1.00 91.12 86 GLU A C 1
ATOM 675 O O . GLU A 1 86 ? -13.909 -6.873 15.988 1.00 91.12 86 GLU A O 1
ATOM 680 N N . ARG A 1 87 ? -13.904 -5.410 17.680 1.00 91.56 87 ARG A N 1
ATOM 681 C CA . ARG A 1 87 ? -14.400 -4.290 16.857 1.00 91.56 87 ARG A CA 1
ATOM 682 C C . ARG A 1 87 ? -13.418 -3.884 15.760 1.00 91.56 87 ARG A C 1
ATOM 684 O O . ARG A 1 87 ? -13.851 -3.585 14.649 1.00 91.56 87 ARG A O 1
ATOM 691 N N . LEU A 1 88 ? -12.120 -3.863 16.068 1.00 92.69 88 LEU A N 1
ATOM 692 C CA . LEU A 1 88 ? -11.067 -3.582 15.089 1.00 92.69 88 LEU A CA 1
ATOM 693 C C . LEU A 1 88 ? -10.996 -4.677 14.020 1.00 92.69 88 LEU A C 1
ATOM 695 O O . LEU A 1 88 ? -10.948 -4.351 12.836 1.00 92.69 88 LEU A O 1
ATOM 699 N N . ASP A 1 89 ? -11.037 -5.952 14.426 1.00 94.31 89 ASP A N 1
ATOM 700 C CA . ASP A 1 89 ? -11.049 -7.088 13.500 1.00 94.31 89 ASP A CA 1
ATOM 701 C C . ASP A 1 89 ? -12.280 -6.998 12.572 1.00 94.31 89 ASP A C 1
ATOM 703 O O . ASP A 1 89 ? -12.119 -6.984 11.356 1.00 94.31 89 ASP A O 1
ATOM 707 N N . GLN A 1 90 ? -13.490 -6.783 13.107 1.00 95.25 90 GLN A N 1
ATOM 708 C CA . GLN A 1 90 ? -14.719 -6.635 12.304 1.00 95.25 90 GLN A CA 1
ATOM 709 C C . GLN A 1 90 ? -14.684 -5.441 11.334 1.00 95.25 90 GLN A C 1
ATOM 711 O O . GLN A 1 90 ? -15.242 -5.507 10.233 1.00 95.25 90 GLN A O 1
ATOM 716 N N . ALA A 1 91 ? -14.083 -4.317 11.734 1.00 95.19 91 ALA A N 1
ATOM 717 C CA . ALA A 1 91 ? -13.934 -3.154 10.861 1.00 95.19 91 ALA A CA 1
ATOM 718 C C . ALA A 1 91 ? -12.949 -3.433 9.722 1.00 95.19 91 ALA A C 1
ATOM 720 O O . ALA A 1 91 ? -13.260 -3.157 8.562 1.00 95.19 91 ALA A O 1
ATOM 721 N N . ALA A 1 92 ? -11.803 -4.040 10.034 1.00 96.00 92 ALA A N 1
ATOM 722 C CA . ALA A 1 92 ? -10.826 -4.436 9.032 1.00 96.00 92 ALA A CA 1
ATOM 723 C C . ALA A 1 92 ? -11.367 -5.519 8.086 1.00 96.00 92 ALA A C 1
ATOM 725 O O . ALA A 1 92 ? -11.168 -5.408 6.880 1.00 96.00 92 ALA A O 1
ATOM 726 N N . GLU A 1 93 ? -12.093 -6.521 8.585 1.00 96.69 93 GLU A N 1
ATOM 727 C CA . GLU A 1 93 ? -12.754 -7.539 7.758 1.00 96.69 93 GLU A CA 1
ATOM 728 C C . GLU A 1 93 ? -13.743 -6.908 6.779 1.00 96.69 93 GLU A C 1
ATOM 730 O O . GLU A 1 93 ? -13.731 -7.227 5.592 1.00 96.69 93 GLU A O 1
ATOM 735 N N . ARG A 1 94 ? -14.562 -5.960 7.248 1.00 96.69 94 ARG A N 1
ATOM 736 C CA . ARG A 1 94 ? -15.512 -5.237 6.396 1.00 96.69 94 ARG A CA 1
ATOM 737 C C . ARG A 1 94 ? -14.808 -4.412 5.327 1.00 96.69 94 ARG A C 1
ATOM 739 O O . ARG A 1 94 ? -15.239 -4.433 4.176 1.00 96.69 94 ARG A O 1
ATOM 746 N N . PHE A 1 95 ? -13.742 -3.704 5.698 1.00 96.94 95 PHE A N 1
ATOM 747 C CA . PHE A 1 95 ? -12.923 -2.954 4.752 1.00 96.94 95 PHE A CA 1
ATOM 748 C C . PHE A 1 95 ? -12.324 -3.886 3.692 1.00 96.94 95 PHE A C 1
ATOM 750 O O . PHE A 1 95 ? -12.486 -3.635 2.499 1.00 96.94 95 PHE A O 1
ATOM 757 N N . CYS A 1 96 ? -11.707 -4.991 4.117 1.00 96.88 96 CYS A N 1
ATOM 758 C CA . CYS A 1 96 ? -11.102 -5.969 3.217 1.00 96.88 96 CYS A CA 1
ATOM 759 C C . CYS A 1 96 ? -12.148 -6.586 2.281 1.00 96.88 96 CYS A C 1
ATOM 761 O O . CYS A 1 96 ? -11.931 -6.632 1.075 1.00 96.88 96 CYS A O 1
ATOM 763 N N . ALA A 1 97 ? -13.317 -6.973 2.799 1.00 96.50 97 ALA A N 1
ATOM 764 C CA . ALA A 1 97 ? -14.406 -7.523 1.996 1.00 96.50 97 ALA A CA 1
ATOM 765 C C . ALA A 1 97 ? -14.938 -6.518 0.960 1.00 96.50 97 ALA A C 1
ATOM 767 O O . ALA A 1 97 ? -15.161 -6.889 -0.191 1.00 96.50 97 ALA A O 1
ATOM 768 N N . ALA A 1 98 ? -15.097 -5.244 1.336 1.00 95.19 98 ALA A N 1
ATOM 769 C CA . ALA A 1 98 ? -15.553 -4.194 0.423 1.00 95.19 98 ALA A CA 1
ATOM 770 C C . ALA A 1 98 ? -14.578 -3.945 -0.742 1.00 95.19 98 ALA A C 1
ATOM 772 O O . ALA A 1 98 ? -15.010 -3.543 -1.819 1.00 95.19 98 ALA A O 1
ATOM 773 N N . HIS A 1 99 ? -13.288 -4.218 -0.533 1.00 93.88 99 HIS A N 1
ATOM 774 C CA . HIS A 1 99 ? -12.222 -4.009 -1.514 1.00 93.88 99 HIS A CA 1
ATOM 775 C C . HIS A 1 99 ? -11.678 -5.321 -2.111 1.00 93.88 99 HIS A C 1
ATOM 777 O O . HIS A 1 99 ? -10.703 -5.295 -2.861 1.00 93.88 99 HIS A O 1
ATOM 783 N N . ASN A 1 100 ? -12.300 -6.464 -1.796 1.00 94.38 100 ASN A N 1
ATOM 784 C CA . ASN A 1 100 ? -11.873 -7.808 -2.201 1.00 94.38 100 ASN A CA 1
ATOM 785 C C . ASN A 1 100 ? -10.418 -8.161 -1.811 1.00 94.38 100 ASN A C 1
ATOM 787 O O . ASN A 1 100 ? -9.708 -8.812 -2.572 1.00 94.38 100 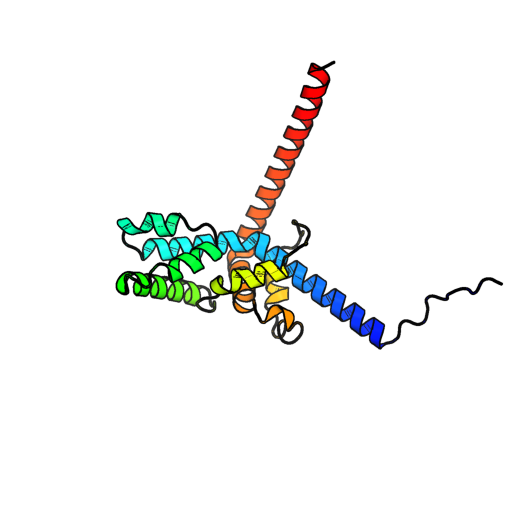ASN A O 1
ATOM 791 N N . MET A 1 101 ? -9.948 -7.720 -0.646 1.00 95.06 101 MET A N 1
ATOM 792 C CA . MET A 1 101 ? -8.577 -7.927 -0.158 1.00 95.06 101 MET A CA 1
ATOM 793 C C . MET A 1 101 ? -8.505 -9.058 0.870 1.00 95.06 101 MET A C 1
ATOM 795 O O . MET A 1 101 ? -9.473 -9.331 1.583 1.00 95.06 101 MET A O 1
ATOM 799 N N . ALA A 1 102 ? -7.333 -9.677 1.004 1.00 95.31 102 ALA A N 1
ATOM 800 C CA . ALA A 1 102 ? -7.073 -10.622 2.083 1.00 95.31 102 ALA A CA 1
ATOM 801 C C . ALA A 1 102 ? -6.993 -9.901 3.439 1.00 95.31 102 ALA A C 1
ATOM 803 O O . ALA A 1 102 ? -6.273 -8.913 3.600 1.00 95.31 102 ALA A O 1
ATOM 804 N N . PHE A 1 103 ? -7.705 -10.412 4.444 1.00 96.25 103 PHE A N 1
ATOM 805 C CA . PHE A 1 103 ? -7.599 -9.893 5.805 1.00 96.25 103 PHE A CA 1
ATOM 806 C C . PHE A 1 103 ? -6.171 -10.065 6.341 1.00 96.25 103 PHE A C 1
ATOM 808 O O . PHE A 1 103 ? -5.582 -11.139 6.229 1.00 96.25 103 PHE A O 1
ATOM 815 N N . GLY A 1 104 ? -5.620 -9.015 6.951 1.00 95.31 104 GLY A N 1
ATOM 816 C CA . GLY A 1 104 ? -4.279 -9.055 7.532 1.00 95.31 104 GLY A CA 1
ATOM 817 C C . GLY A 1 104 ? -3.137 -8.750 6.561 1.00 95.31 104 GLY A C 1
ATOM 818 O O . GLY A 1 104 ? -1.983 -8.847 6.978 1.00 95.31 104 GLY A O 1
ATOM 819 N N . PHE A 1 105 ? -3.416 -8.338 5.315 1.00 96.19 105 PHE A N 1
ATOM 820 C CA . PHE A 1 105 ? -2.385 -8.023 4.311 1.00 96.19 105 PHE A CA 1
ATOM 821 C C . PHE A 1 105 ? -1.300 -7.059 4.835 1.00 96.19 105 PHE A C 1
ATOM 823 O O . PHE A 1 105 ? -0.119 -7.209 4.533 1.00 96.19 105 PHE A O 1
ATOM 830 N N . TRP A 1 106 ? -1.670 -6.104 5.699 1.00 95.50 106 TRP A N 1
ATOM 831 C CA . TRP A 1 106 ? -0.753 -5.131 6.309 1.00 95.50 106 TRP A CA 1
ATOM 832 C C . TRP A 1 106 ? 0.388 -5.779 7.112 1.00 95.50 106 TRP A C 1
ATOM 834 O O . TRP A 1 106 ? 1.453 -5.174 7.274 1.00 95.50 106 TRP A O 1
ATOM 844 N N . GLY A 1 107 ? 0.200 -7.018 7.580 1.00 95.12 107 GLY A N 1
ATOM 845 C CA . GLY A 1 107 ? 1.224 -7.798 8.271 1.00 95.12 107 GLY A CA 1
ATOM 846 C C . GLY A 1 107 ? 2.449 -8.111 7.406 1.00 95.12 107 GLY A C 1
ATOM 847 O O . GLY A 1 107 ? 3.532 -8.310 7.948 1.00 95.12 107 GLY A O 1
ATOM 848 N N . GLN A 1 108 ? 2.315 -8.078 6.076 1.00 94.94 108 GLN A N 1
ATOM 849 C CA . GLN A 1 108 ? 3.406 -8.313 5.123 1.00 94.94 108 GLN A CA 1
ATOM 850 C C . GLN A 1 108 ? 4.200 -7.040 4.773 1.00 94.94 108 GLN A C 1
ATOM 852 O O . GLN A 1 108 ? 5.081 -7.066 3.915 1.00 94.94 108 GLN A O 1
ATOM 857 N N . SER A 1 109 ? 3.930 -5.910 5.441 1.00 93.62 109 SER A N 1
ATOM 858 C CA . SER A 1 109 ? 4.592 -4.623 5.161 1.00 93.62 109 SER A CA 1
ATOM 859 C C . SER A 1 109 ? 6.127 -4.676 5.181 1.00 93.62 109 SER A C 1
ATOM 861 O O . SER A 1 109 ? 6.772 -3.993 4.388 1.00 93.62 109 SER A O 1
ATOM 863 N N . SER A 1 110 ? 6.733 -5.508 6.035 1.00 92.25 110 SER A N 1
ATOM 864 C CA . SER A 1 110 ? 8.189 -5.704 6.055 1.00 92.25 110 SER A CA 1
ATOM 865 C C . SER A 1 110 ? 8.723 -6.405 4.811 1.00 92.25 110 SER A C 1
ATOM 867 O O . SER A 1 110 ? 9.833 -6.109 4.380 1.00 92.25 110 SER A O 1
ATOM 869 N N . GLU A 1 111 ? 7.959 -7.333 4.242 1.00 93.81 111 GLU A N 1
ATOM 870 C CA . GLU A 1 111 ? 8.351 -8.065 3.038 1.00 93.81 111 GLU A CA 1
ATOM 871 C C . GLU A 1 111 ? 8.221 -7.170 1.802 1.00 93.81 111 GLU A C 1
ATOM 873 O O . GLU A 1 111 ? 9.139 -7.116 0.985 1.00 93.81 111 GLU A O 1
ATOM 878 N N . LEU A 1 112 ? 7.163 -6.352 1.736 1.00 92.06 112 LEU A N 1
ATOM 879 C CA . LEU A 1 112 ? 7.016 -5.318 0.706 1.00 92.06 112 LEU A CA 1
ATOM 880 C C . LEU A 1 112 ? 8.191 -4.323 0.704 1.00 92.06 112 LEU A C 1
ATOM 882 O O . LEU A 1 112 ? 8.679 -3.929 -0.360 1.00 92.06 112 LEU A O 1
ATOM 886 N N . ASP A 1 113 ? 8.657 -3.918 1.889 1.00 89.94 113 ASP A N 1
ATOM 887 C CA . ASP A 1 113 ? 9.815 -3.033 2.018 1.00 89.94 113 ASP A CA 1
ATOM 888 C C . ASP A 1 113 ? 11.089 -3.684 1.461 1.00 89.94 113 ASP A C 1
ATOM 890 O O . ASP A 1 113 ? 11.789 -3.047 0.676 1.00 89.94 113 ASP A O 1
ATOM 894 N N . LYS A 1 114 ? 11.349 -4.963 1.778 1.00 90.62 114 LYS A N 1
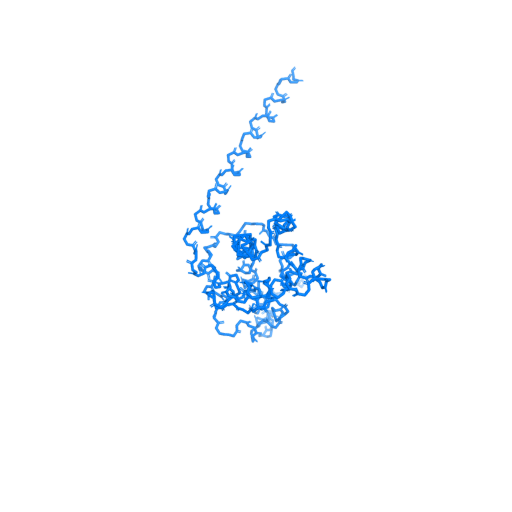ATOM 895 C CA . LYS A 1 114 ? 12.518 -5.703 1.263 1.00 90.62 114 LYS A CA 1
ATOM 896 C C . LYS A 1 114 ? 12.518 -5.804 -0.262 1.00 90.62 114 LYS A C 1
ATOM 898 O O . LYS A 1 114 ? 13.571 -5.670 -0.880 1.00 90.62 114 LYS A O 1
ATOM 903 N N . LEU A 1 115 ? 11.350 -6.007 -0.877 1.00 86.81 115 LEU A N 1
ATOM 904 C CA . LEU A 1 115 ? 11.214 -6.028 -2.340 1.00 86.81 115 LEU A CA 1
ATOM 905 C C . LEU A 1 115 ? 11.506 -4.659 -2.975 1.00 86.81 115 LEU A C 1
ATOM 907 O O . LEU A 1 115 ? 11.898 -4.572 -4.140 1.00 86.81 115 LEU A O 1
ATOM 911 N N . SER A 1 116 ? 11.343 -3.587 -2.201 1.00 77.19 116 SER A N 1
ATOM 912 C CA . SER A 1 116 ? 11.479 -2.205 -2.654 1.00 77.19 116 SER A CA 1
ATOM 913 C C . SER A 1 116 ? 12.824 -1.554 -2.307 1.00 77.19 116 SER A C 1
ATOM 915 O O . SER A 1 116 ? 13.045 -0.399 -2.690 1.00 77.19 116 SER A O 1
ATOM 917 N N . ASP A 1 117 ? 13.712 -2.249 -1.590 1.00 75.00 117 ASP A N 1
ATOM 918 C CA . ASP A 1 117 ? 15.003 -1.708 -1.166 1.00 75.00 117 ASP A CA 1
ATOM 919 C C . ASP A 1 117 ? 15.903 -1.372 -2.374 1.00 75.00 117 ASP A C 1
ATOM 921 O O . ASP A 1 117 ? 16.010 -2.119 -3.348 1.00 75.00 117 ASP A O 1
ATOM 925 N N . ASN A 1 118 ? 16.589 -0.225 -2.296 1.00 58.06 118 ASN A N 1
ATOM 926 C CA . ASN A 1 118 ? 17.563 0.278 -3.282 1.00 58.06 118 ASN A CA 1
ATOM 927 C C . ASN A 1 118 ? 17.027 0.652 -4.683 1.00 58.06 118 ASN A C 1
ATOM 929 O O . ASN A 1 118 ? 17.805 0.678 -5.642 1.00 58.06 118 ASN A O 1
ATOM 933 N N . ARG A 1 119 ? 15.737 0.988 -4.834 1.00 64.25 119 ARG A N 1
ATOM 934 C CA . ARG A 1 119 ? 15.173 1.440 -6.125 1.00 64.25 119 ARG A CA 1
ATOM 935 C C . ARG A 1 119 ? 14.943 2.950 -6.205 1.00 64.25 119 ARG A C 1
ATOM 937 O O . ARG A 1 119 ? 14.732 3.625 -5.202 1.00 64.25 119 ARG A O 1
ATOM 944 N N . ASN A 1 120 ? 15.034 3.483 -7.427 1.00 55.47 120 ASN A N 1
ATOM 945 C CA . ASN A 1 120 ? 14.824 4.903 -7.713 1.00 55.47 120 ASN A CA 1
ATOM 946 C C . ASN A 1 120 ? 13.396 5.323 -7.339 1.00 55.47 120 ASN A C 1
ATOM 948 O O . ASN A 1 120 ? 12.443 4.726 -7.820 1.00 55.47 120 ASN A O 1
ATOM 952 N N . HIS A 1 121 ? 13.279 6.407 -6.570 1.00 56.56 121 HIS A N 1
ATOM 953 C CA . HIS A 1 121 ? 12.037 6.866 -5.935 1.00 56.56 121 HIS A CA 1
ATOM 954 C C . HIS A 1 121 ? 10.902 7.321 -6.867 1.00 56.56 121 HIS A C 1
ATOM 956 O O . HIS A 1 121 ? 9.825 7.630 -6.373 1.00 56.56 121 HIS A O 1
ATOM 962 N N . VAL A 1 122 ? 11.119 7.434 -8.180 1.00 63.56 122 VAL A N 1
ATOM 963 C CA . VAL A 1 122 ? 10.097 7.964 -9.094 1.00 63.56 122 VAL A CA 1
ATOM 964 C C . VAL A 1 122 ? 10.089 7.152 -10.376 1.00 63.56 122 VAL A C 1
ATOM 966 O O . VAL A 1 122 ? 11.021 7.231 -11.180 1.00 63.56 122 VAL A O 1
ATOM 969 N N . LEU A 1 123 ? 9.019 6.387 -10.567 1.00 72.00 123 LEU A N 1
ATOM 970 C CA . LEU A 1 123 ? 8.737 5.685 -11.809 1.00 72.00 123 LEU A CA 1
ATOM 971 C C . LEU A 1 123 ? 7.583 6.391 -12.536 1.00 72.00 123 LEU A C 1
ATOM 973 O O . LEU A 1 123 ? 6.591 6.739 -11.900 1.00 72.00 123 LEU A O 1
ATOM 977 N N . PRO A 1 124 ? 7.675 6.609 -13.859 1.00 74.88 124 PRO A N 1
ATOM 978 C CA . PRO A 1 124 ? 6.663 7.343 -14.621 1.00 74.88 124 PRO A CA 1
ATOM 979 C C . PRO A 1 124 ? 5.430 6.488 -14.972 1.00 74.88 124 PRO A C 1
ATOM 981 O O . PRO A 1 124 ? 4.705 6.820 -15.906 1.00 74.88 124 PRO A O 1
ATOM 984 N N . TYR A 1 125 ? 5.208 5.363 -14.288 1.00 81.44 125 TYR A N 1
ATOM 985 C CA . TYR A 1 125 ? 4.111 4.451 -14.603 1.00 81.44 125 TYR A CA 1
ATOM 986 C C . TYR A 1 125 ? 2.802 4.939 -13.989 1.00 81.44 125 TYR A C 1
ATOM 988 O O . TYR A 1 125 ? 2.773 5.373 -12.833 1.00 81.44 125 TYR A O 1
ATOM 996 N N . LYS A 1 126 ? 1.704 4.812 -14.734 1.00 88.44 126 LYS A N 1
ATOM 997 C CA . LYS A 1 126 ? 0.362 4.966 -14.167 1.00 88.44 126 LYS A CA 1
ATOM 998 C C . LYS A 1 126 ? 0.084 3.841 -13.180 1.00 88.44 126 LYS A C 1
ATOM 1000 O O . LYS A 1 126 ? 0.526 2.708 -13.393 1.00 88.44 126 LYS A O 1
ATOM 1005 N N . VAL A 1 127 ? -0.644 4.126 -12.104 1.00 90.25 127 VAL A N 1
ATOM 1006 C CA . VAL A 1 127 ? -0.970 3.084 -11.113 1.00 90.25 127 VAL A CA 1
ATOM 1007 C C . VAL A 1 127 ? -1.844 1.986 -11.714 1.00 90.25 127 VAL A C 1
ATOM 1009 O O . VAL A 1 127 ? -1.656 0.822 -11.375 1.00 90.25 127 VAL A O 1
ATOM 1012 N N . ALA A 1 128 ? -2.727 2.328 -12.659 1.00 88.06 128 ALA A N 1
ATOM 1013 C CA . ALA A 1 128 ? -3.572 1.361 -13.359 1.00 88.06 128 ALA A CA 1
ATOM 1014 C C . ALA A 1 128 ? -2.750 0.356 -14.187 1.00 88.06 128 ALA A C 1
ATOM 1016 O O . ALA A 1 128 ? -3.047 -0.836 -14.172 1.00 88.06 128 ALA A O 1
ATOM 1017 N N . ASP A 1 129 ? -1.680 0.816 -14.846 1.00 89.56 129 ASP A N 1
ATOM 1018 C CA . ASP A 1 129 ? -0.794 -0.052 -15.629 1.00 89.56 129 ASP A CA 1
ATOM 1019 C C . ASP A 1 129 ? -0.029 -1.015 -14.712 1.00 89.56 129 ASP A C 1
ATOM 1021 O O . ASP A 1 129 ? 0.073 -2.206 -14.999 1.00 89.56 129 ASP A O 1
ATOM 1025 N N . SER A 1 130 ? 0.469 -0.518 -13.573 1.00 91.44 130 SER A N 1
ATOM 1026 C CA . SER A 1 130 ? 1.113 -1.370 -12.570 1.00 91.44 130 SER A CA 1
ATOM 1027 C C . SER A 1 130 ? 0.146 -2.364 -11.928 1.00 91.44 130 SER A C 1
ATOM 1029 O O . SER A 1 130 ? 0.531 -3.505 -11.693 1.00 91.44 130 SER A O 1
ATOM 1031 N N . ALA A 1 131 ? -1.098 -1.959 -11.666 1.00 90.44 131 ALA A N 1
ATOM 1032 C CA . ALA A 1 131 ? -2.126 -2.851 -11.146 1.00 90.44 131 ALA A CA 1
ATOM 1033 C C . ALA A 1 131 ? -2.444 -3.962 -12.153 1.00 90.44 131 ALA A C 1
ATOM 1035 O O . ALA A 1 131 ? -2.466 -5.129 -11.782 1.00 90.44 131 ALA A O 1
ATOM 1036 N N . ALA A 1 132 ? -2.618 -3.630 -13.434 1.00 88.56 132 ALA A N 1
ATOM 1037 C CA . ALA A 1 132 ? -2.849 -4.615 -14.490 1.00 88.56 132 ALA A CA 1
ATOM 1038 C C . ALA A 1 132 ? -1.665 -5.583 -14.658 1.00 88.56 132 ALA A C 1
ATOM 1040 O O . ALA A 1 132 ? -1.869 -6.781 -14.830 1.00 88.56 132 ALA A O 1
ATOM 1041 N N . ALA A 1 133 ? -0.430 -5.080 -14.563 1.00 87.62 133 ALA A N 1
ATOM 1042 C CA . ALA A 1 133 ? 0.780 -5.893 -14.681 1.00 87.62 133 ALA A CA 1
ATOM 1043 C C . ALA A 1 133 ? 0.978 -6.877 -13.516 1.00 87.62 133 ALA A C 1
ATOM 1045 O O . ALA A 1 133 ? 1.639 -7.895 -13.695 1.00 87.62 133 ALA A O 1
ATOM 1046 N N . LEU A 1 134 ? 0.440 -6.565 -12.333 1.00 86.75 134 LEU A N 1
ATOM 1047 C CA . LEU A 1 134 ? 0.594 -7.376 -11.121 1.00 86.75 134 LEU A CA 1
ATOM 1048 C C . LEU A 1 134 ? -0.655 -8.186 -10.757 1.00 86.75 134 LEU A C 1
ATOM 1050 O O . LEU A 1 134 ? -0.561 -9.100 -9.953 1.00 86.75 134 LEU A O 1
ATOM 1054 N N . SER A 1 135 ? -1.806 -7.876 -11.355 1.00 77.88 135 SER A N 1
ATOM 1055 C CA . SER A 1 135 ? -3.062 -8.623 -11.182 1.00 77.88 135 SER A CA 1
ATOM 1056 C C . SER A 1 135 ? -3.246 -9.754 -12.194 1.00 77.88 135 SER A C 1
ATOM 1058 O O . SER A 1 135 ? -4.262 -10.444 -12.153 1.00 77.88 135 SER A O 1
ATOM 1060 N N . SER A 1 136 ? -2.305 -9.951 -13.124 1.00 62.59 136 SER A N 1
ATOM 1061 C CA . SER A 1 136 ? -2.369 -11.086 -14.042 1.00 62.59 136 SER A CA 1
ATOM 1062 C C . SER A 1 136 ? -2.150 -12.396 -13.285 1.00 62.59 136 SER A C 1
ATOM 1064 O O . SER A 1 136 ? -1.141 -12.530 -12.590 1.00 62.59 136 SER A O 1
ATOM 1066 N N . ASP A 1 137 ? -3.050 -13.365 -13.473 1.00 56.97 137 ASP A N 1
ATOM 1067 C CA . ASP A 1 137 ? -2.889 -14.730 -12.963 1.00 56.97 137 ASP A CA 1
ATOM 1068 C C . ASP A 1 137 ? -1.477 -15.253 -13.285 1.00 56.97 137 ASP A C 1
ATOM 1070 O O . ASP A 1 137 ? -1.050 -15.254 -14.444 1.00 56.97 137 ASP A O 1
ATOM 1074 N N . GLY A 1 138 ? -0.748 -15.677 -12.249 1.00 54.22 138 GLY A N 1
ATOM 1075 C CA . GLY A 1 138 ? 0.562 -16.315 -12.384 1.00 54.22 138 GLY A CA 1
ATOM 1076 C C . GLY A 1 138 ? 1.784 -15.431 -12.119 1.00 54.22 138 GLY A C 1
ATOM 1077 O O . GLY A 1 138 ? 2.896 -15.912 -12.307 1.00 54.22 138 GLY A O 1
ATOM 1078 N N . VAL A 1 139 ? 1.644 -14.184 -11.649 1.00 64.50 139 VAL A N 1
ATOM 1079 C CA . VAL A 1 139 ? 2.816 -13.390 -11.204 1.00 64.50 139 VAL A CA 1
ATOM 1080 C C . VAL A 1 139 ? 3.611 -14.139 -10.130 1.00 64.50 139 VAL A C 1
ATOM 1082 O O . VAL A 1 139 ? 4.834 -14.191 -10.229 1.00 64.50 139 VAL A O 1
ATOM 1085 N N . ASP A 1 140 ? 2.941 -14.806 -9.191 1.00 57.31 140 ASP A N 1
ATOM 1086 C CA . ASP A 1 140 ? 3.602 -15.576 -8.126 1.00 57.31 140 ASP A CA 1
ATOM 1087 C C . ASP A 1 140 ? 4.179 -16.907 -8.626 1.00 57.31 140 ASP A C 1
ATOM 1089 O O . ASP A 1 140 ? 5.215 -17.365 -8.144 1.00 57.31 140 ASP A O 1
ATOM 1093 N N . GLU A 1 141 ? 3.559 -17.513 -9.647 1.00 65.69 141 GLU A N 1
ATOM 1094 C CA . GLU A 1 141 ? 4.104 -18.701 -10.319 1.00 65.69 141 GLU A CA 1
ATOM 1095 C C . GLU A 1 141 ? 5.379 -18.360 -11.109 1.00 65.69 141 GLU A C 1
ATOM 1097 O O . GLU A 1 141 ? 6.292 -19.180 -11.229 1.00 65.69 141 GLU A O 1
ATOM 1102 N N . VAL A 1 142 ? 5.456 -17.134 -11.635 1.00 73.31 142 VAL A N 1
ATOM 1103 C CA . VAL A 1 142 ? 6.589 -16.627 -12.419 1.00 73.31 142 VAL A CA 1
ATOM 1104 C C . VAL A 1 142 ? 7.687 -16.040 -11.514 1.00 73.31 142 VAL A C 1
ATOM 1106 O O . VAL A 1 142 ? 8.880 -16.183 -11.820 1.00 73.31 142 VAL A O 1
ATOM 1109 N N . PHE A 1 143 ? 7.313 -15.436 -10.381 1.00 82.00 143 PHE A N 1
ATOM 1110 C CA . PHE A 1 143 ? 8.207 -14.798 -9.410 1.00 82.00 143 PHE A CA 1
ATOM 1111 C C . PHE A 1 143 ? 7.910 -15.253 -7.968 1.00 82.00 143 PHE A C 1
ATOM 1113 O O . PHE A 1 143 ? 7.312 -14.506 -7.190 1.00 82.00 143 PHE A O 1
ATOM 1120 N N . PRO A 1 144 ? 8.398 -16.440 -7.559 1.00 85.31 144 PRO A N 1
ATOM 1121 C CA . PRO A 1 144 ? 8.258 -16.942 -6.187 1.00 85.31 144 PRO A CA 1
ATOM 1122 C C . PRO A 1 144 ? 8.799 -15.985 -5.115 1.00 85.31 144 PRO A C 1
ATOM 1124 O O . PRO A 1 144 ? 8.427 -16.053 -3.949 1.00 85.31 144 PRO A O 1
ATOM 1127 N N . GLU A 1 145 ? 9.690 -15.070 -5.499 1.00 86.12 145 GLU A N 1
ATOM 1128 C CA . GLU A 1 145 ? 10.228 -14.024 -4.637 1.00 86.12 145 GLU A CA 1
ATOM 1129 C C . GLU A 1 145 ? 9.139 -13.086 -4.072 1.00 86.12 145 GLU A C 1
ATOM 1131 O O . GLU A 1 145 ? 9.389 -12.416 -3.069 1.00 86.12 145 GLU A O 1
ATOM 1136 N N . PHE A 1 146 ? 7.954 -13.024 -4.692 1.00 89.38 146 PHE A N 1
ATOM 1137 C CA . PHE A 1 146 ? 6.840 -12.178 -4.251 1.00 89.38 146 PHE A CA 1
ATOM 1138 C C . PHE A 1 146 ? 5.916 -12.865 -3.246 1.00 89.38 146 PHE A C 1
ATOM 1140 O O . PHE A 1 146 ? 5.241 -12.155 -2.506 1.00 89.38 146 PHE A O 1
ATOM 1147 N N . GLU A 1 147 ? 5.948 -14.199 -3.136 1.00 90.31 147 GLU A N 1
ATOM 1148 C CA . GLU A 1 147 ? 5.078 -14.991 -2.247 1.00 90.31 147 GLU A CA 1
ATOM 1149 C C . GLU A 1 147 ? 4.988 -14.423 -0.809 1.00 90.31 147 GLU A C 1
ATOM 1151 O O . GLU A 1 147 ? 3.881 -14.303 -0.276 1.00 90.31 147 GLU A O 1
ATOM 1156 N N . PRO A 1 148 ? 6.086 -13.968 -0.160 1.00 91.38 148 PRO A N 1
ATOM 1157 C CA . PRO A 1 148 ? 6.007 -13.410 1.195 1.00 91.38 148 PRO A CA 1
ATOM 1158 C C . PRO A 1 148 ? 5.240 -12.077 1.306 1.00 91.38 148 PRO A C 1
ATOM 1160 O O . PRO A 1 148 ? 4.885 -11.670 2.414 1.00 91.38 148 PRO A O 1
ATOM 1163 N N . ALA A 1 149 ? 5.021 -11.384 0.187 1.00 92.81 149 ALA A N 1
ATOM 1164 C CA . ALA A 1 149 ? 4.364 -10.082 0.083 1.00 92.81 149 ALA A CA 1
ATOM 1165 C C . ALA A 1 149 ? 3.142 -10.089 -0.859 1.00 92.81 149 ALA A C 1
ATOM 1167 O O . ALA A 1 149 ? 2.632 -9.017 -1.185 1.00 92.81 149 ALA A O 1
ATOM 1168 N N . ASP A 1 150 ? 2.679 -11.261 -1.295 1.00 92.06 150 ASP A N 1
ATOM 1169 C CA . ASP A 1 150 ? 1.598 -11.403 -2.276 1.00 92.06 150 ASP A CA 1
ATOM 1170 C C . ASP A 1 150 ? 0.329 -10.649 -1.839 1.00 92.06 150 ASP A C 1
ATOM 1172 O O . ASP A 1 150 ? -0.102 -9.702 -2.494 1.00 92.06 150 ASP A O 1
ATOM 1176 N N . ALA A 1 151 ? -0.197 -10.948 -0.648 1.00 93.38 151 ALA A N 1
ATOM 1177 C CA . ALA A 1 151 ? -1.438 -10.342 -0.165 1.00 93.38 151 ALA A CA 1
ATOM 1178 C C . ALA A 1 151 ? -1.385 -8.804 -0.087 1.00 93.38 151 ALA A C 1
ATOM 1180 O O . ALA A 1 151 ? -2.399 -8.143 -0.325 1.00 93.38 151 ALA A O 1
ATOM 1181 N N . ILE A 1 152 ? -0.233 -8.211 0.253 1.00 95.56 152 ILE A N 1
ATOM 1182 C CA . ILE A 1 152 ? -0.089 -6.748 0.249 1.00 95.56 152 ILE A CA 1
ATOM 1183 C C . ILE A 1 152 ? 0.095 -6.183 -1.164 1.00 95.56 152 ILE A C 1
ATOM 1185 O O . ILE A 1 152 ? -0.427 -5.104 -1.440 1.00 95.56 152 ILE A O 1
ATOM 1189 N N . ILE A 1 153 ? 0.775 -6.889 -2.071 1.00 94.25 153 ILE A N 1
ATOM 1190 C CA . ILE A 1 153 ? 0.887 -6.497 -3.484 1.00 94.25 153 ILE A CA 1
ATOM 1191 C C . ILE A 1 153 ? -0.493 -6.526 -4.154 1.00 94.25 153 ILE A C 1
ATOM 1193 O O . ILE A 1 153 ? -0.883 -5.543 -4.788 1.00 94.25 153 ILE A O 1
ATOM 1197 N N . ASP A 1 154 ? -1.261 -7.593 -3.944 1.00 93.19 154 ASP A N 1
ATOM 1198 C CA . ASP A 1 154 ? -2.636 -7.741 -4.420 1.00 93.19 154 ASP A CA 1
ATOM 1199 C C . ASP A 1 154 ? -3.555 -6.651 -3.847 1.00 93.19 154 ASP A C 1
ATOM 1201 O O . ASP A 1 154 ? -4.300 -6.006 -4.589 1.00 93.19 154 ASP A O 1
ATOM 1205 N N . ALA A 1 155 ? -3.450 -6.348 -2.547 1.00 95.56 155 ALA A N 1
ATOM 1206 C CA . ALA A 1 155 ? -4.212 -5.257 -1.942 1.00 95.56 155 ALA A CA 1
ATOM 1207 C C . ALA A 1 155 ? -3.894 -3.898 -2.592 1.00 95.56 155 ALA A C 1
ATOM 1209 O O . ALA A 1 155 ? -4.810 -3.140 -2.927 1.00 95.56 155 ALA A O 1
ATOM 1210 N N . LEU A 1 156 ? -2.615 -3.596 -2.836 1.00 95.56 156 LEU A N 1
ATOM 1211 C CA . LEU A 1 156 ? -2.218 -2.374 -3.539 1.00 95.56 156 LEU A CA 1
ATOM 1212 C C . LEU A 1 156 ? -2.763 -2.348 -4.973 1.00 95.56 156 LEU A C 1
ATOM 1214 O O . LEU A 1 156 ? -3.289 -1.321 -5.402 1.00 95.56 156 LEU A O 1
ATOM 1218 N N . ALA A 1 157 ? -2.683 -3.461 -5.705 1.00 94.38 157 ALA A N 1
ATOM 1219 C CA . ALA A 1 157 ? -3.184 -3.558 -7.074 1.00 94.38 157 ALA A CA 1
ATOM 1220 C C . ALA A 1 157 ? -4.708 -3.361 -7.138 1.00 94.38 157 ALA A C 1
ATOM 1222 O O . ALA A 1 157 ? -5.195 -2.573 -7.951 1.00 94.38 157 ALA A O 1
ATOM 1223 N N . LYS A 1 158 ? -5.467 -3.995 -6.238 1.00 94.56 158 LYS A N 1
ATOM 1224 C CA . LYS A 1 158 ? -6.926 -3.838 -6.142 1.00 94.56 158 LYS A CA 1
ATOM 1225 C C . LYS A 1 158 ? -7.322 -2.407 -5.803 1.00 94.56 158 LYS A C 1
ATOM 1227 O O . LYS A 1 158 ? -8.195 -1.841 -6.461 1.00 94.56 158 LYS A O 1
ATOM 1232 N N . TYR A 1 159 ? -6.662 -1.791 -4.822 1.00 95.12 159 TYR A N 1
ATOM 1233 C CA . TYR A 1 159 ? -6.941 -0.400 -4.464 1.00 95.12 159 TYR A CA 1
ATOM 1234 C C . TYR A 1 159 ? -6.609 0.565 -5.610 1.00 95.12 159 TYR A C 1
ATOM 1236 O O . TYR A 1 159 ? -7.401 1.455 -5.925 1.00 95.12 159 TYR A O 1
ATOM 1244 N N . ALA A 1 160 ? -5.483 0.347 -6.295 1.00 94.25 160 ALA A N 1
ATOM 1245 C CA . ALA A 1 160 ? -5.098 1.111 -7.476 1.00 94.25 160 ALA A CA 1
ATOM 1246 C C . ALA A 1 160 ? -6.096 0.959 -8.631 1.00 94.25 160 ALA A C 1
ATOM 1248 O O . ALA A 1 160 ? -6.423 1.949 -9.279 1.00 94.25 160 ALA A O 1
ATOM 1249 N N . ALA A 1 161 ? -6.627 -0.241 -8.869 1.00 92.56 161 ALA A N 1
ATOM 1250 C CA . ALA A 1 161 ? -7.631 -0.469 -9.907 1.00 92.56 161 ALA A CA 1
ATOM 1251 C C . ALA A 1 161 ? -8.939 0.302 -9.644 1.00 92.56 161 ALA A C 1
ATOM 1253 O O . ALA A 1 161 ? -9.595 0.741 -10.586 1.00 92.56 161 ALA A O 1
ATOM 1254 N N . MET A 1 162 ? -9.309 0.504 -8.375 1.00 93.00 162 MET A N 1
ATOM 1255 C CA . MET A 1 162 ? -10.517 1.248 -7.990 1.00 93.00 162 MET A CA 1
ATOM 1256 C C . MET A 1 162 ? -10.322 2.768 -7.960 1.00 93.00 162 MET A C 1
ATOM 1258 O O . MET A 1 162 ? -11.266 3.514 -8.219 1.00 93.00 162 MET A O 1
ATOM 1262 N N . HIS A 1 163 ? -9.117 3.238 -7.630 1.00 94.12 163 HIS A N 1
ATOM 1263 C CA . HIS A 1 163 ? -8.846 4.656 -7.361 1.00 94.12 163 HIS A CA 1
ATOM 1264 C C . HIS A 1 163 ? -7.788 5.276 -8.280 1.00 94.12 163 HIS A C 1
ATOM 1266 O O . HIS A 1 163 ? -7.288 6.363 -7.987 1.00 94.12 163 HIS A O 1
ATOM 1272 N N . GLY A 1 164 ? -7.453 4.606 -9.384 1.00 90.06 164 GLY A N 1
ATOM 1273 C CA . GLY A 1 164 ? -6.263 4.901 -10.176 1.00 90.06 164 GLY A CA 1
ATOM 1274 C C . GLY A 1 164 ? -6.156 6.343 -10.661 1.00 90.06 164 GLY A C 1
ATOM 1275 O O . GLY A 1 164 ? -5.134 6.982 -10.430 1.00 90.06 164 GLY A O 1
ATOM 1276 N N . ASP A 1 165 ? -7.232 6.887 -11.235 1.00 90.19 165 ASP A N 1
ATOM 1277 C CA . ASP A 1 165 ? -7.247 8.263 -11.753 1.00 90.19 165 ASP A CA 1
ATOM 1278 C C . ASP A 1 165 ? -6.958 9.306 -10.663 1.00 90.19 165 ASP A C 1
ATOM 1280 O O . ASP A 1 165 ? -6.218 10.262 -10.892 1.00 90.19 165 ASP A O 1
ATOM 1284 N N . ARG A 1 166 ? -7.517 9.114 -9.459 1.00 93.88 166 ARG A N 1
ATOM 1285 C CA . ARG A 1 166 ? -7.282 10.008 -8.315 1.00 93.88 166 ARG A CA 1
ATOM 1286 C C . ARG A 1 166 ? -5.828 9.921 -7.849 1.00 93.88 166 ARG A C 1
ATOM 1288 O O . ARG A 1 166 ? -5.198 10.950 -7.637 1.00 93.88 166 ARG A O 1
ATOM 1295 N N . LEU A 1 167 ? -5.311 8.702 -7.709 1.00 91.19 167 LEU A N 1
ATOM 1296 C CA . LEU A 1 167 ? -3.956 8.447 -7.214 1.00 91.19 167 LEU A CA 1
ATOM 1297 C C . LEU A 1 167 ? -2.882 8.958 -8.185 1.00 91.19 167 LEU A C 1
ATOM 1299 O O . LEU A 1 167 ? -1.880 9.522 -7.753 1.00 91.19 167 LEU A O 1
ATOM 1303 N N . ASP A 1 168 ? -3.086 8.801 -9.496 1.00 88.12 168 ASP A N 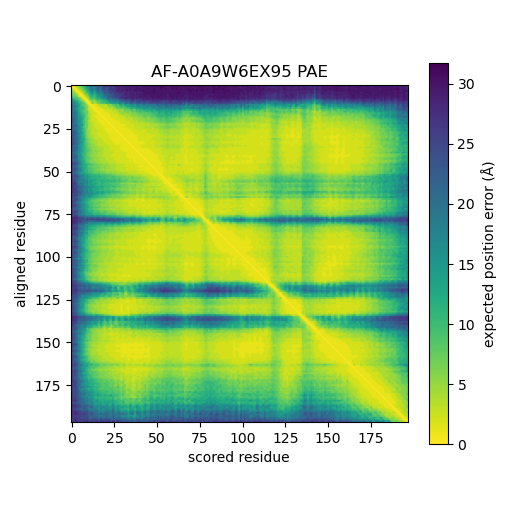1
ATOM 1304 C CA . ASP A 1 168 ? -2.165 9.353 -10.492 1.00 88.12 168 ASP A CA 1
ATOM 1305 C C . ASP A 1 168 ? -2.200 10.890 -10.512 1.00 88.12 168 ASP A C 1
ATOM 1307 O O . ASP A 1 168 ? -1.138 11.508 -10.590 1.00 88.12 168 ASP A O 1
ATOM 1311 N N . ALA A 1 169 ? -3.375 11.514 -10.367 1.00 88.31 169 ALA A N 1
ATOM 1312 C CA . ALA A 1 169 ? -3.485 12.971 -10.272 1.00 88.31 169 ALA A CA 1
ATOM 1313 C C . ALA A 1 169 ? -2.771 13.533 -9.027 1.00 88.31 169 ALA A C 1
ATOM 1315 O O . ALA A 1 169 ? -2.002 14.487 -9.138 1.00 88.31 169 ALA A O 1
ATOM 1316 N N . GLU A 1 170 ? -2.965 12.916 -7.857 1.00 87.44 170 GLU A N 1
ATOM 1317 C CA . GLU A 1 170 ? -2.284 13.300 -6.609 1.00 87.44 170 GLU A CA 1
ATOM 1318 C C . GLU A 1 170 ? -0.755 13.176 -6.737 1.00 87.44 170 GLU A C 1
ATOM 1320 O O . GLU A 1 170 ? -0.018 14.089 -6.356 1.00 87.44 170 GLU A O 1
ATOM 1325 N N . ALA A 1 171 ? -0.269 12.093 -7.354 1.00 84.25 171 ALA A N 1
ATOM 1326 C CA . ALA A 1 171 ? 1.160 11.896 -7.595 1.00 84.25 171 ALA A CA 1
ATOM 1327 C C . ALA A 1 171 ? 1.749 12.944 -8.561 1.00 84.25 171 ALA A C 1
ATOM 1329 O O . ALA A 1 171 ? 2.875 13.416 -8.366 1.00 84.25 171 ALA A O 1
ATOM 1330 N N . GLU A 1 172 ? 1.006 13.332 -9.603 1.00 85.31 172 GLU A N 1
ATOM 1331 C CA . GLU A 1 172 ? 1.414 14.407 -10.513 1.00 85.31 172 GLU A CA 1
ATOM 1332 C C . GLU A 1 172 ? 1.481 15.766 -9.799 1.00 85.31 172 GLU A C 1
ATOM 1334 O O . GLU A 1 172 ? 2.435 16.527 -10.004 1.00 85.31 172 GLU A O 1
ATOM 1339 N N . GLU A 1 173 ? 0.508 16.079 -8.940 1.00 85.88 173 GLU A N 1
ATOM 1340 C CA . GLU A 1 173 ? 0.496 17.308 -8.140 1.00 85.88 173 GLU A CA 1
ATOM 1341 C C . GLU A 1 173 ? 1.688 17.378 -7.178 1.00 85.88 173 GLU A C 1
ATOM 1343 O O . GLU A 1 173 ? 2.390 18.398 -7.132 1.00 85.88 173 GLU A O 1
ATOM 1348 N N . GLU A 1 174 ? 1.976 16.290 -6.462 1.00 83.88 174 GLU A N 1
ATOM 1349 C CA . GLU A 1 174 ? 3.122 16.204 -5.557 1.00 83.88 174 GLU A CA 1
ATOM 1350 C C . GLU A 1 174 ? 4.446 16.388 -6.312 1.00 83.88 174 GLU A C 1
ATOM 1352 O O . GLU A 1 174 ? 5.321 17.158 -5.892 1.00 83.88 174 GLU A O 1
ATOM 1357 N N . GLN A 1 175 ? 4.579 15.763 -7.486 1.00 82.31 175 GLN A N 1
ATOM 1358 C CA . GLN A 1 175 ? 5.759 15.922 -8.329 1.00 82.31 175 GLN A CA 1
ATOM 1359 C C . GLN A 1 175 ? 5.944 17.380 -8.775 1.00 82.31 175 GLN A C 1
ATOM 1361 O O . GLN A 1 175 ? 7.059 17.915 -8.725 1.00 82.31 175 GLN A O 1
ATOM 1366 N N . GLN A 1 176 ? 4.867 18.053 -9.189 1.00 85.81 176 GLN A N 1
ATOM 1367 C CA . GLN A 1 176 ? 4.919 19.467 -9.561 1.00 85.81 176 GLN A CA 1
ATOM 1368 C C . GLN A 1 176 ? 5.297 20.357 -8.373 1.00 85.81 176 GLN A C 1
ATOM 1370 O O . GLN A 1 176 ? 6.106 21.279 -8.529 1.00 85.81 176 GLN A O 1
ATOM 1375 N N . PHE A 1 177 ? 4.753 20.082 -7.188 1.00 84.75 177 PHE A N 1
ATOM 1376 C CA . PHE A 1 177 ? 5.096 20.802 -5.966 1.00 84.75 177 PHE A CA 1
ATOM 1377 C C . PHE A 1 177 ? 6.583 20.643 -5.616 1.00 84.75 177 PHE A C 1
ATOM 1379 O O . PHE A 1 177 ? 7.285 21.641 -5.416 1.00 84.75 177 PHE A O 1
ATOM 1386 N N . ALA A 1 178 ? 7.101 19.413 -5.638 1.00 84.81 178 ALA A N 1
ATOM 1387 C CA . ALA A 1 178 ? 8.505 19.118 -5.363 1.00 84.81 178 ALA A CA 1
ATOM 1388 C C . ALA A 1 178 ? 9.457 19.811 -6.356 1.00 84.81 178 ALA A C 1
ATOM 1390 O O . ALA A 1 178 ? 10.507 20.336 -5.964 1.00 84.81 178 ALA A O 1
ATOM 1391 N N . LEU A 1 179 ? 9.087 19.866 -7.642 1.00 86.19 179 LEU A N 1
ATOM 1392 C CA . LEU A 1 179 ? 9.847 20.592 -8.663 1.00 86.19 179 LEU A CA 1
ATOM 1393 C C . LEU A 1 179 ? 9.912 22.094 -8.360 1.00 86.19 179 LEU A C 1
ATOM 1395 O O . LEU A 1 179 ? 11.008 22.663 -8.359 1.00 86.19 179 LEU A O 1
ATOM 1399 N N . ARG A 1 180 ? 8.778 22.725 -8.027 1.00 87.88 180 ARG A N 1
ATOM 1400 C CA . ARG A 1 180 ? 8.732 24.152 -7.657 1.00 87.88 180 ARG A CA 1
ATOM 1401 C C . ARG A 1 180 ? 9.576 24.439 -6.414 1.00 87.88 180 ARG A C 1
ATOM 1403 O O . ARG A 1 180 ? 10.421 25.335 -6.447 1.00 87.88 180 ARG A O 1
ATOM 1410 N N . ALA A 1 181 ? 9.437 23.634 -5.361 1.00 88.69 181 ALA A N 1
ATOM 1411 C CA . ALA A 1 181 ? 10.221 23.777 -4.133 1.00 88.69 181 ALA A CA 1
ATOM 1412 C C . ALA A 1 181 ? 11.737 23.662 -4.395 1.00 88.69 181 ALA A C 1
ATOM 1414 O O . ALA A 1 181 ? 12.545 24.427 -3.858 1.00 88.69 181 ALA A O 1
ATOM 1415 N N . LYS A 1 182 ? 12.149 22.741 -5.277 1.00 88.62 182 LYS A N 1
ATOM 1416 C CA . LYS A 1 182 ? 13.555 22.578 -5.680 1.00 88.62 182 LYS A CA 1
ATOM 1417 C C . LYS A 1 182 ? 14.084 23.791 -6.447 1.00 88.62 182 LYS A C 1
ATOM 1419 O O . LYS A 1 182 ? 15.231 24.199 -6.233 1.00 88.62 182 LYS A O 1
ATOM 1424 N N . GLU A 1 183 ? 13.280 24.376 -7.329 1.00 89.81 183 GLU A N 1
ATOM 1425 C CA . GLU A 1 183 ? 13.640 25.600 -8.047 1.00 89.81 183 GLU A CA 1
ATOM 1426 C C . GLU A 1 183 ? 13.787 26.799 -7.107 1.00 89.81 183 GLU A C 1
ATOM 1428 O O . GLU A 1 183 ? 14.752 27.559 -7.229 1.00 89.81 183 GLU A O 1
ATOM 1433 N N . GLU A 1 184 ? 12.889 26.951 -6.135 1.00 89.50 184 GLU A N 1
ATOM 1434 C CA . GLU A 1 184 ? 12.978 27.997 -5.115 1.00 89.50 184 GLU A CA 1
ATOM 1435 C C . GLU A 1 184 ? 14.225 27.841 -4.242 1.00 89.50 184 GLU A C 1
ATOM 1437 O O . GLU A 1 184 ? 14.993 28.795 -4.083 1.00 89.50 184 GLU A O 1
ATOM 1442 N N . LEU A 1 185 ? 14.516 26.625 -3.769 1.00 89.56 185 LEU A N 1
ATOM 1443 C CA . LEU A 1 185 ? 15.750 26.331 -3.037 1.00 89.56 185 LEU A CA 1
ATOM 1444 C C . LEU A 1 185 ? 17.000 26.662 -3.859 1.00 89.56 185 LEU A C 1
ATOM 1446 O O . LEU A 1 185 ? 17.976 27.195 -3.323 1.00 89.56 185 LEU A O 1
ATOM 1450 N N . LYS A 1 186 ? 16.990 26.382 -5.168 1.00 91.56 186 LYS A N 1
ATOM 1451 C CA . LYS A 1 186 ? 18.094 26.745 -6.066 1.00 91.56 186 LYS A CA 1
ATOM 1452 C C . LYS A 1 186 ? 18.258 28.266 -6.153 1.00 91.56 186 LYS A C 1
ATOM 1454 O O . LYS A 1 186 ? 19.386 28.746 -6.034 1.00 91.56 186 LYS A O 1
ATOM 1459 N N . LYS A 1 187 ? 17.163 29.021 -6.302 1.00 89.25 187 LYS A N 1
ATOM 1460 C CA . LYS A 1 187 ? 17.175 30.497 -6.332 1.00 89.25 187 LYS A CA 1
ATOM 1461 C C . LYS A 1 187 ? 17.718 31.081 -5.022 1.00 89.25 187 LYS A C 1
ATOM 1463 O O . LYS A 1 187 ? 18.610 31.928 -5.061 1.00 89.25 187 LYS A O 1
ATOM 1468 N N . LEU A 1 188 ? 17.263 30.578 -3.872 1.00 85.81 188 LEU A N 1
ATOM 1469 C CA . LEU A 1 188 ? 17.737 31.005 -2.549 1.00 85.81 188 LEU A CA 1
ATOM 1470 C C . LEU A 1 188 ? 19.231 30.723 -2.348 1.00 85.81 188 LEU A C 1
ATOM 1472 O O . LEU A 1 188 ? 19.963 31.583 -1.857 1.00 85.81 188 LEU A O 1
ATOM 1476 N N . ARG A 1 189 ? 19.718 29.554 -2.783 1.00 82.50 189 ARG A N 1
ATOM 1477 C CA . ARG A 1 189 ? 21.146 29.204 -2.708 1.00 82.50 189 ARG A CA 1
ATOM 1478 C C . ARG A 1 189 ? 22.017 30.140 -3.542 1.00 82.50 189 ARG A C 1
ATOM 1480 O O . ARG A 1 189 ? 23.078 30.538 -3.070 1.00 82.50 189 ARG A O 1
ATOM 1487 N N . VAL A 1 190 ? 21.580 30.505 -4.748 1.00 84.25 190 VAL A N 1
ATOM 1488 C CA . VAL A 1 190 ? 22.307 31.458 -5.606 1.00 84.25 190 VAL A CA 1
ATOM 1489 C C . VAL A 1 190 ? 22.343 32.845 -4.963 1.00 84.25 190 VAL A C 1
ATOM 1491 O O . VAL A 1 190 ? 23.427 33.405 -4.824 1.00 84.25 190 VAL A O 1
ATOM 1494 N N . LYS A 1 191 ? 21.200 33.346 -4.477 1.00 80.56 191 LYS A N 1
ATOM 1495 C CA . LYS A 1 191 ? 21.112 34.646 -3.794 1.00 80.56 191 LYS A CA 1
ATOM 1496 C C . LYS A 1 191 ? 22.009 34.707 -2.550 1.00 80.56 191 LYS A C 1
ATOM 1498 O O . LYS A 1 191 ? 22.832 35.602 -2.423 1.00 80.56 191 LYS A O 1
ATOM 1503 N N . SER A 1 192 ? 21.974 33.669 -1.710 1.00 76.81 192 SER A N 1
ATOM 1504 C CA . SER A 1 192 ? 22.810 33.585 -0.500 1.00 76.81 192 SER A CA 1
ATOM 1505 C C . SER A 1 192 ? 24.324 33.520 -0.762 1.00 76.81 192 SER A C 1
ATOM 1507 O O . SER A 1 192 ? 25.113 33.759 0.150 1.00 76.81 192 SER A O 1
ATOM 1509 N N . ARG A 1 193 ? 24.745 33.148 -1.980 1.00 73.31 193 ARG A N 1
ATOM 1510 C CA . ARG A 1 193 ? 26.154 33.165 -2.404 1.00 73.31 193 ARG A CA 1
ATOM 1511 C C . ARG A 1 193 ? 26.575 34.526 -2.951 1.00 73.31 193 ARG A C 1
ATOM 1513 O O . ARG A 1 193 ? 27.733 34.880 -2.785 1.00 73.31 193 ARG A O 1
ATOM 1520 N N . GLN A 1 194 ? 25.653 35.256 -3.577 1.00 66.25 194 GLN A N 1
ATOM 1521 C CA . GLN A 1 194 ? 25.887 36.614 -4.071 1.00 66.25 194 GLN A CA 1
ATOM 1522 C C . GLN A 1 194 ? 25.947 37.626 -2.923 1.00 66.25 194 GLN A C 1
ATOM 1524 O O . GLN A 1 194 ? 26.821 38.476 -2.929 1.00 66.25 194 GLN A O 1
ATOM 1529 N N . ASP A 1 195 ? 25.117 37.465 -1.890 1.00 67.25 195 ASP A N 1
ATOM 1530 C CA . ASP A 1 195 ? 25.110 38.342 -0.705 1.00 67.25 195 ASP A CA 1
ATOM 1531 C C . ASP A 1 195 ? 26.339 38.146 0.221 1.00 67.25 195 ASP A C 1
ATOM 1533 O O . ASP A 1 195 ? 26.481 38.837 1.228 1.00 67.25 195 ASP A O 1
ATOM 1537 N N . LYS A 1 196 ? 27.214 37.172 -0.079 1.00 62.97 196 LYS A N 1
ATOM 1538 C CA . LYS A 1 196 ? 28.444 36.858 0.677 1.00 62.97 196 LYS A CA 1
ATOM 1539 C C . LYS A 1 196 ? 29.740 37.253 -0.049 1.00 62.97 196 LYS A C 1
ATOM 1541 O O . LYS A 1 196 ? 30.814 36.963 0.480 1.00 62.97 196 LYS A O 1
ATOM 1546 N N . GLN A 1 197 ? 29.648 37.840 -1.243 1.00 51.09 197 GLN A N 1
ATOM 1547 C CA . GLN A 1 197 ? 30.770 38.434 -1.985 1.00 51.09 197 GLN A CA 1
ATOM 1548 C C . GLN A 1 197 ? 30.744 39.952 -1.843 1.00 51.09 197 GLN A C 1
ATOM 1550 O O . GLN A 1 197 ? 31.851 40.528 -1.787 1.00 51.09 197 GLN A O 1
#

Radius of gyration: 22.41 Å; Cα contacts (8 Å, |Δi|>4): 164; chains: 1; bounding box: 65×59×57 Å

Secondary structure (DSSP, 8-state):
------S----HHHHHHHHHHHHHHHHHHHHHHHHHHHHHHHHHHHHHHHHHHS-HHHHHHHHT--SHHHHHHHHHHGGG-HHHHHHHHHHHHHHHHHTTPPTTGGGGHHHHHHHHTT--S-----HHHHHHHHSSTTHHHH-GGGGGGHHHHHHHHHHHHHHHHHHHHHHHHHHHHHHHHHHHHHHHHHHHHHTT-

Nearest PDB structures (foldseek):
  8wcn-assembly1_B  TM=1.709E-01  e=3.489E+00  Pseudomonas aeruginosa
  7sqc-assembly1_W1  TM=2.288E-01  e=9.542E+00  Chlamydomonas reinhardtii

pLDDT: mean 84.3, std 12.63, range [39.44, 96.94]

Foldseek 3Di:
DDDPPDPPDPDPVNVVVVVLVVLLVVLLLLLLVLCLLQFQVLQVVLLVLLLVLDDPVCSVLSVPDRGLVSVVVSLVVPPPPVSSNVSSQVSQVVVCVVLVADRPLSVLVVLSVVSNPPDDNDDPDQNQVSLVSLPDPCPCVSPVSCVSNNRVSNSSSSRCNVCRVVSNVVVVVVVVVVVVVVVVVVVVVVVVVVVVD

Solvent-accessible surface area (backbone atoms only — not comparable to full-atom values): 11043 Å² total; per-residue (Å²): 137,82,81,80,80,75,90,75,85,72,50,74,68,53,52,54,51,52,50,51,52,52,51,51,52,52,53,44,50,28,52,41,43,34,50,76,59,32,46,59,65,52,35,51,54,52,47,57,46,36,42,70,49,45,58,80,93,50,28,68,69,50,72,69,44,85,37,40,68,40,51,45,47,51,66,70,66,35,77,85,40,64,70,62,39,51,36,39,51,54,32,47,46,51,53,20,60,78,59,77,35,59,75,69,25,48,71,26,45,68,45,49,48,63,71,46,62,96,58,80,93,75,67,97,67,53,39,45,59,31,15,57,72,63,67,44,90,53,51,52,82,76,36,63,88,42,58,74,24,41,51,39,52,51,38,39,25,47,52,24,64,75,43,23,72,61,40,46,51,53,51,51,50,52,51,52,51,53,51,51,53,50,51,50,53,51,53,52,53,53,52,62,55,59,79,71,110

Organism: NCBI:txid330485

Sequence (197 aa):
MFLDQHPSDRTEDDLVRVDRELQLRKALDHVHNLRSKVADALSDALHSELAKAVPEELKGLVDGCSGFKDITRLFATFPKDAAVRERLDQAAERFCAAHNMAFGFWGQSSELDKLSDNRNHVLPYKVADSAAALSSDGVDEVFPEFEPADAIIDALAKYAAMHGDRLDAEAEEEQQFALRAKEELKKLRVKSRQDKQ